Protein AF-0000000074729287 (afdb_homodimer)

Organism: NCBI:txid2562239

Structure (mmCIF, N/CA/C/O backbone):
data_AF-00000000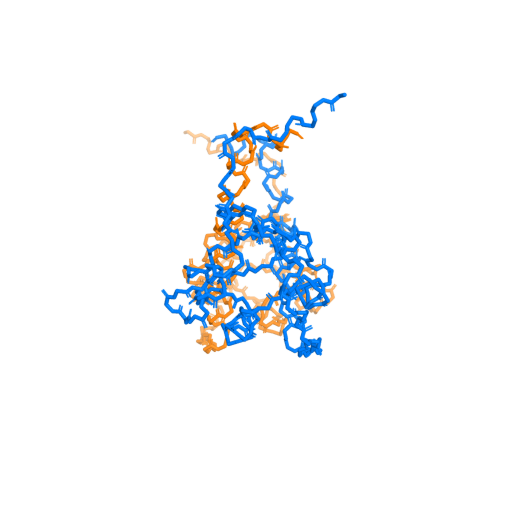74729287-model_v1
#
loop_
_entity.id
_entity.type
_entity.pdbx_description
1 polymer 'Cytochrome b5 heme-binding domain-containing protein'
#
loop_
_atom_site.group_PDB
_atom_site.id
_atom_site.type_symbol
_atom_site.label_atom_id
_atom_site.label_alt_id
_atom_site.label_comp_id
_atom_site.label_asym_id
_atom_site.label_entity_id
_atom_site.label_seq_id
_atom_site.pdbx_PDB_ins_code
_atom_site.Cartn_x
_atom_site.Cartn_y
_atom_site.Cartn_z
_atom_site.occupancy
_atom_site.B_iso_or_equiv
_atom_site.auth_seq_id
_atom_site.auth_comp_id
_atom_site.auth_asym_id
_atom_site.auth_atom_id
_atom_site.pdbx_PDB_model_num
ATOM 1 N N . MET A 1 1 ? -6.016 12.82 38.594 1 28.31 1 MET A N 1
ATOM 2 C CA . MET A 1 1 ? -5.242 11.867 37.781 1 28.31 1 MET A CA 1
ATOM 3 C C . MET A 1 1 ? -4.578 12.562 36.625 1 28.31 1 MET A C 1
ATOM 5 O O . MET A 1 1 ? -5.262 13.094 35.75 1 28.31 1 MET A O 1
ATOM 9 N N . GLU A 1 2 ? -3.434 13.234 36.719 1 34.22 2 GLU A N 1
ATOM 10 C CA . GLU A 1 2 ? -2.723 14.062 35.75 1 34.22 2 GLU A CA 1
ATOM 11 C C . GLU A 1 2 ? -2.502 13.32 34.438 1 34.22 2 GLU A C 1
ATOM 13 O O . GLU A 1 2 ? -2.086 12.156 34.438 1 34.22 2 GLU A O 1
ATOM 18 N N . SER A 1 3 ? -3.346 13.516 33.5 1 37.66 3 SER A N 1
ATOM 19 C CA . SER A 1 3 ? -3.205 12.867 32.188 1 37.66 3 SER A CA 1
ATOM 20 C C . SER A 1 3 ? -1.745 12.82 31.75 1 37.66 3 SER A C 1
ATOM 22 O O . SER A 1 3 ? -1.036 13.828 31.828 1 37.66 3 SER A O 1
ATOM 24 N N . LEU A 1 4 ? -1.049 11.852 32.031 1 39.78 4 LEU A N 1
ATOM 25 C CA . LEU A 1 4 ? 0.334 11.617 31.641 1 39.78 4 LEU A CA 1
ATOM 26 C C . LEU A 1 4 ? 0.567 12.07 30.203 1 39.78 4 LEU A C 1
ATOM 28 O O . LEU A 1 4 ? 0.342 11.312 29.25 1 39.78 4 LEU A O 1
ATOM 32 N N . LYS A 1 5 ? 0.045 13.398 29.844 1 46.09 5 LYS A N 1
ATOM 33 C CA . LYS A 1 5 ? 0.379 13.945 28.531 1 46.09 5 LYS A CA 1
ATOM 34 C C . LYS A 1 5 ? 1.868 13.797 28.234 1 46.09 5 LYS A C 1
ATOM 36 O O . LYS A 1 5 ? 2.709 14.141 29.062 1 46.09 5 LYS A O 1
ATOM 41 N N . PRO A 1 6 ? 2.209 12.883 27.344 1 51.78 6 PRO A N 1
ATOM 42 C CA . PRO A 1 6 ? 3.654 12.922 27.125 1 51.78 6 PRO A CA 1
ATOM 43 C C . PRO A 1 6 ? 4.238 14.328 27.281 1 51.78 6 PRO A C 1
ATOM 45 O O . PRO A 1 6 ? 3.65 15.305 26.812 1 51.78 6 PRO A O 1
ATOM 48 N N . ARG A 1 7 ? 5.02 14.664 28.328 1 56.28 7 ARG A N 1
ATOM 49 C CA . ARG A 1 7 ? 5.629 15.914 28.781 1 56.28 7 ARG A CA 1
ATOM 50 C C . ARG A 1 7 ? 6.145 16.734 27.594 1 56.28 7 ARG A C 1
ATOM 52 O O . ARG A 1 7 ? 6.07 17.953 27.594 1 56.28 7 ARG A O 1
ATOM 59 N N . ASN A 1 8 ? 6.762 16.219 26.609 1 78.19 8 ASN A N 1
ATOM 60 C CA . ASN A 1 8 ? 7.543 17.094 25.75 1 78.19 8 ASN A CA 1
ATOM 61 C C . ASN A 1 8 ? 6.926 17.219 24.359 1 78.19 8 ASN A C 1
ATOM 63 O O . ASN A 1 8 ? 7.633 17.172 23.359 1 78.19 8 ASN A O 1
ATOM 67 N N . VAL A 1 9 ? 5.566 17.297 24.234 1 89.19 9 VAL A N 1
ATOM 68 C CA . VAL A 1 9 ? 4.938 17.484 22.938 1 89.19 9 VAL A CA 1
ATOM 69 C C . VAL A 1 9 ? 4.859 18.969 22.594 1 89.19 9 VAL A C 1
ATOM 71 O O . VAL A 1 9 ? 4.461 19.781 23.438 1 89.19 9 VAL A O 1
ATOM 74 N N . ALA A 1 10 ? 5.254 19.375 21.375 1 95.62 10 ALA A N 1
ATOM 75 C CA . ALA A 1 10 ? 5.211 20.766 20.922 1 95.62 10 ALA A CA 1
ATOM 76 C C . ALA A 1 10 ? 3.775 21.281 20.828 1 95.62 10 ALA A C 1
ATOM 78 O O . ALA A 1 10 ? 2.877 20.547 20.406 1 95.62 10 ALA A O 1
ATOM 79 N N . ARG A 1 11 ? 3.582 22.484 21.312 1 97.94 11 ARG A N 1
ATOM 80 C CA . ARG A 1 11 ? 2.33 23.219 21.109 1 97.94 11 ARG A CA 1
ATOM 81 C C . ARG A 1 11 ? 2.473 24.281 20.031 1 97.94 11 ARG A C 1
ATOM 83 O O . ARG A 1 11 ? 3.324 25.156 20.125 1 97.94 11 ARG A O 1
ATOM 90 N N . ILE A 1 12 ? 1.652 24.203 18.984 1 98.62 12 ILE A N 1
ATOM 91 C CA . ILE A 1 12 ? 1.766 25.047 17.797 1 98.62 12 ILE A CA 1
ATOM 92 C C . ILE A 1 12 ? 0.475 25.844 17.609 1 98.62 12 ILE A C 1
ATOM 94 O O . ILE A 1 12 ? -0.609 25.266 17.516 1 98.62 12 ILE A O 1
ATOM 98 N N . PRO A 1 13 ? 0.548 27.156 17.609 1 98.69 13 PRO A N 1
ATOM 99 C CA . PRO A 1 13 ? -0.684 27.922 17.375 1 98.69 13 PRO A CA 1
ATOM 100 C C . PRO A 1 13 ? -1.254 27.719 15.977 1 98.69 13 PRO A C 1
ATOM 102 O O . PRO A 1 13 ? -0.496 27.562 15.016 1 98.69 13 PRO A O 1
ATOM 105 N N . TRP A 1 14 ? -2.592 27.812 15.766 1 98.75 14 TRP A N 1
ATOM 106 C CA . TRP A 1 14 ? -3.246 27.656 14.477 1 98.75 14 TRP A CA 1
ATOM 107 C C . TRP A 1 14 ? -2.68 28.625 13.453 1 98.75 14 TRP A C 1
ATOM 109 O O . TRP A 1 14 ? -2.49 28.266 12.281 1 98.75 14 TRP A O 1
ATOM 119 N N . SER A 1 15 ? -2.43 29.812 13.969 1 98.75 15 SER A N 1
ATOM 120 C CA . SER A 1 15 ? -1.915 30.844 13.07 1 98.75 15 SER A CA 1
ATOM 121 C C . SER A 1 15 ? -0.603 30.422 12.43 1 98.75 15 SER A C 1
ATOM 123 O O . SER A 1 15 ? -0.276 30.844 11.32 1 98.75 15 SER A O 1
ATOM 125 N N . GLU A 1 16 ? 0.128 29.5 13.039 1 98.88 16 GLU A N 1
ATOM 126 C CA . GLU A 1 16 ? 1.342 28.938 12.453 1 98.88 16 GLU A CA 1
ATOM 127 C C . GLU A 1 16 ? 1.02 27.766 11.539 1 98.88 16 GLU A C 1
ATOM 129 O O . GLU A 1 16 ? 1.55 27.672 10.43 1 98.88 16 GLU A O 1
ATOM 134 N N . VAL A 1 17 ? 0.176 26.938 11.922 1 98.88 17 VAL A N 1
ATOM 135 C CA . VAL A 1 17 ? -0.182 25.75 11.164 1 98.88 17 VAL A CA 1
ATOM 136 C C . VAL A 1 17 ? -0.692 26.156 9.781 1 98.88 17 VAL A C 1
ATOM 138 O O . VAL A 1 17 ? -0.287 25.578 8.773 1 98.88 17 VAL A O 1
ATOM 141 N N . GLU A 1 18 ? -1.598 27.141 9.734 1 98.75 18 GLU A N 1
ATOM 142 C CA . GLU A 1 18 ? -2.305 27.484 8.5 1 98.75 18 GLU A CA 1
ATOM 143 C C . GLU A 1 18 ? -1.355 28.078 7.473 1 98.75 18 GLU A C 1
ATOM 145 O O . GLU A 1 18 ? -1.695 28.188 6.289 1 98.75 18 GLU A O 1
ATOM 150 N N . ARG A 1 19 ? -0.127 28.453 7.891 1 98.75 19 ARG A N 1
ATOM 151 C CA . ARG A 1 19 ? 0.852 29.031 6.977 1 98.75 19 ARG A CA 1
ATOM 152 C C . ARG A 1 19 ? 1.525 27.953 6.141 1 98.75 19 ARG A C 1
ATOM 154 O O . ARG A 1 19 ? 2.09 28.234 5.082 1 98.75 19 ARG A O 1
ATOM 161 N N . HIS A 1 20 ? 1.571 26.766 6.508 1 98.88 20 HIS A N 1
ATOM 162 C CA . HIS A 1 20 ? 2.225 25.656 5.836 1 98.88 20 HIS A CA 1
ATOM 163 C C . HIS A 1 20 ? 1.243 24.891 4.953 1 98.88 20 HIS A C 1
ATOM 165 O O . HIS A 1 20 ? 0.786 23.797 5.324 1 98.88 20 HIS A O 1
ATOM 171 N N . ASN A 1 21 ? 0.883 25.5 3.791 1 98.69 21 ASN A N 1
ATOM 172 C CA . ASN A 1 21 ? -0.228 25 2.986 1 98.69 21 ASN A CA 1
ATOM 173 C C . ASN A 1 21 ? 0.152 24.906 1.512 1 98.69 21 ASN A C 1
ATOM 175 O O . ASN A 1 21 ? -0.708 25.016 0.636 1 98.69 21 ASN A O 1
ATOM 179 N N . SER A 1 22 ? 1.495 24.688 1.316 1 98.31 22 SER A N 1
ATOM 180 C CA . SER A 1 22 ? 1.98 24.516 -0.049 1 98.31 22 SER A CA 1
ATOM 181 C C . SER A 1 22 ? 2.641 23.156 -0.234 1 98.31 22 SER A C 1
ATOM 183 O O . SER A 1 22 ? 2.926 22.453 0.743 1 98.31 22 SER A O 1
ATOM 185 N N . LYS A 1 23 ? 2.885 22.797 -1.475 1 97.88 23 LYS A N 1
ATOM 186 C CA . LYS A 1 23 ? 3.406 21.469 -1.821 1 97.88 23 LYS A CA 1
ATOM 187 C C . LYS A 1 23 ? 4.77 21.234 -1.177 1 97.88 23 LYS A C 1
ATOM 189 O O . LYS A 1 23 ? 5.109 20.094 -0.838 1 97.88 23 LYS A O 1
ATOM 194 N N . ASP A 1 24 ? 5.566 22.281 -1.021 1 98.12 24 ASP A N 1
ATOM 195 C CA . ASP A 1 24 ? 6.926 22.109 -0.513 1 98.12 24 ASP A CA 1
ATOM 196 C C . ASP A 1 24 ? 6.988 22.391 0.987 1 98.12 24 ASP A C 1
ATOM 198 O O . ASP A 1 24 ? 8.062 22.328 1.589 1 98.12 24 ASP A O 1
ATOM 202 N N . ASP A 1 25 ? 5.91 22.734 1.606 1 98.75 25 ASP A N 1
ATOM 203 C CA . ASP A 1 25 ? 5.75 23.047 3.021 1 98.75 25 ASP A CA 1
ATOM 204 C C . ASP A 1 25 ? 4.301 22.859 3.467 1 98.75 25 ASP A C 1
ATOM 206 O O . ASP A 1 25 ? 3.506 23.797 3.443 1 98.75 25 ASP A O 1
ATOM 210 N N . LEU A 1 26 ? 4.008 21.578 3.863 1 98.88 26 LEU A N 1
ATOM 211 C CA . LEU A 1 26 ? 2.604 21.203 3.996 1 98.88 26 LEU A CA 1
ATOM 212 C C . LEU A 1 26 ? 2.338 20.562 5.352 1 98.88 26 LEU A C 1
ATOM 214 O O . LEU A 1 26 ? 2.809 19.453 5.621 1 98.88 26 LEU A O 1
ATOM 218 N N . TRP A 1 27 ? 1.568 21.234 6.207 1 98.94 27 TRP A N 1
ATOM 219 C CA . TRP A 1 27 ? 1.113 20.703 7.488 1 98.94 27 TRP A CA 1
ATOM 220 C C . TRP A 1 27 ? -0.398 20.5 7.484 1 98.94 27 TRP A C 1
ATOM 222 O O . TRP A 1 27 ? -1.139 21.297 6.906 1 98.94 27 TRP A O 1
ATOM 232 N N . LEU A 1 28 ? -0.833 19.469 8.117 1 98.88 28 LEU A N 1
ATOM 233 C CA . LEU A 1 28 ? -2.258 19.172 8.25 1 98.88 28 LEU A CA 1
ATOM 234 C C . LEU A 1 28 ? -2.695 19.234 9.711 1 98.88 28 LEU A C 1
ATOM 236 O O . LEU A 1 28 ? -1.918 18.906 10.609 1 98.88 28 LEU A O 1
ATOM 240 N N . LEU A 1 29 ? -3.867 19.703 9.898 1 98.94 29 LEU A N 1
ATOM 241 C CA . LEU A 1 29 ? -4.547 19.609 11.188 1 98.94 29 LEU A CA 1
ATOM 242 C C . LEU A 1 29 ? -5.59 18.484 11.164 1 98.94 29 LEU A C 1
ATOM 244 O O . LEU A 1 29 ? -6.578 18.578 10.438 1 98.94 29 LEU A O 1
ATOM 248 N N . ILE A 1 30 ? -5.355 17.469 11.914 1 98.75 30 ILE A N 1
ATOM 249 C CA . ILE A 1 30 ? -6.27 16.328 12.047 1 98.75 30 ILE A CA 1
ATOM 250 C C . ILE A 1 30 ? -6.41 15.961 13.523 1 98.75 30 ILE A C 1
ATOM 252 O O . ILE A 1 30 ? -5.43 15.602 14.172 1 98.75 30 ILE A O 1
ATOM 256 N N . ASP A 1 31 ? -7.621 16.094 14.031 1 98.31 31 ASP A N 1
ATOM 257 C CA . ASP A 1 31 ? -7.949 15.742 15.406 1 98.31 31 ASP A CA 1
ATOM 258 C C . ASP A 1 31 ? -7.078 16.516 16.391 1 98.31 31 ASP A C 1
ATOM 260 O O . ASP A 1 31 ? -6.5 15.922 17.312 1 98.31 31 ASP A O 1
ATOM 264 N N . GLY A 1 32 ? -6.914 17.766 16.141 1 98.56 32 GLY A N 1
ATOM 265 C CA . GLY A 1 32 ? -6.184 18.656 17.031 1 98.56 32 GLY A CA 1
ATOM 266 C C . GLY A 1 32 ? -4.68 18.453 16.969 1 98.56 32 GLY A C 1
ATOM 267 O O . GLY A 1 32 ? -3.93 19.125 17.672 1 98.56 32 GLY A O 1
ATOM 268 N N . LYS A 1 33 ? -4.184 17.594 16.125 1 98.75 33 LYS A N 1
ATOM 269 C CA . LYS A 1 33 ? -2.768 17.281 15.961 1 98.75 33 LYS A CA 1
ATOM 270 C C . LYS A 1 33 ? -2.225 17.828 14.648 1 98.75 33 LYS A C 1
ATOM 272 O O . LYS A 1 33 ? -2.963 17.953 13.672 1 98.75 33 LYS A O 1
ATOM 277 N N . VAL A 1 34 ? -0.988 18.172 14.719 1 98.88 34 VAL A N 1
ATOM 278 C CA . VAL A 1 34 ? -0.317 18.75 13.562 1 98.88 34 VAL A CA 1
ATOM 279 C C . VAL A 1 34 ? 0.668 17.734 12.977 1 98.88 34 VAL A C 1
ATOM 281 O O . VAL A 1 34 ? 1.46 17.141 13.711 1 98.88 34 VAL A O 1
ATOM 284 N N . TYR A 1 35 ? 0.586 17.578 11.688 1 98.75 35 TYR A N 1
ATOM 285 C CA . TYR A 1 35 ? 1.43 16.625 10.969 1 98.75 35 TYR A CA 1
ATOM 286 C C . TYR A 1 35 ? 2.148 17.312 9.812 1 98.75 35 TYR A C 1
ATOM 288 O O . TYR A 1 35 ? 1.519 17.984 8.984 1 98.75 35 TYR A O 1
ATOM 296 N N . ASP A 1 36 ? 3.439 17.219 9.781 1 98.81 36 ASP A N 1
ATOM 297 C CA . ASP A 1 36 ? 4.207 17.641 8.617 1 98.81 36 ASP A CA 1
ATOM 298 C C . ASP A 1 36 ? 4.285 16.531 7.57 1 98.81 36 ASP A C 1
ATOM 300 O O . ASP A 1 36 ? 5.121 15.641 7.676 1 98.81 36 ASP A O 1
ATOM 304 N N . VAL A 1 37 ? 3.451 16.703 6.453 1 98.31 37 VAL A N 1
ATOM 305 C CA . VAL A 1 37 ? 3.322 15.617 5.484 1 98.31 37 VAL A CA 1
ATOM 306 C C . VAL A 1 37 ? 4.055 15.984 4.199 1 98.31 37 VAL A C 1
ATOM 308 O O . VAL A 1 37 ? 3.787 15.414 3.139 1 98.31 37 VAL A O 1
ATOM 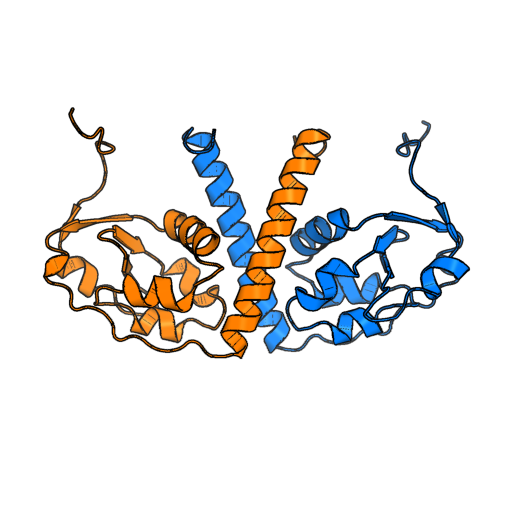311 N N . THR A 1 38 ? 4.973 16.906 4.301 1 98.31 38 THR A N 1
ATOM 312 C CA . THR A 1 38 ? 5.688 17.406 3.137 1 98.31 38 THR A CA 1
ATOM 313 C C . THR A 1 38 ? 6.387 16.281 2.396 1 98.31 38 THR A C 1
ATOM 315 O O . THR A 1 38 ? 6.227 16.125 1.183 1 98.31 38 THR A O 1
ATOM 318 N N . SER A 1 39 ? 7.051 15.414 3.066 1 95.5 39 SER A N 1
ATOM 319 C CA . SER A 1 39 ? 7.891 14.383 2.457 1 95.5 39 SER A CA 1
ATOM 320 C C . SER A 1 39 ? 7.047 13.242 1.9 1 95.5 39 SER A C 1
ATOM 322 O O . SER A 1 39 ? 7.535 12.438 1.1 1 95.5 39 SER A O 1
ATOM 324 N N . PHE A 1 40 ? 5.852 13.109 2.275 1 95.69 40 PHE A N 1
ATOM 325 C CA . PHE A 1 40 ? 4.984 12 1.89 1 95.69 40 PHE A CA 1
ATOM 326 C C . PHE A 1 40 ? 4.066 12.406 0.742 1 95.69 40 PHE A C 1
ATOM 328 O O . PHE A 1 40 ? 3.379 11.57 0.159 1 95.69 40 PHE A O 1
ATOM 335 N N . LEU A 1 41 ? 4.043 13.672 0.436 1 96.5 41 LEU A N 1
ATOM 336 C CA . LEU A 1 41 ? 3.068 14.195 -0.515 1 96.5 41 LEU A CA 1
ATOM 337 C C . LEU A 1 41 ? 3.135 13.438 -1.836 1 96.5 41 LEU A C 1
ATOM 339 O O . LEU A 1 41 ? 2.105 13.023 -2.375 1 96.5 41 LEU A O 1
ATOM 343 N N . SER A 1 42 ? 4.316 13.18 -2.33 1 93.5 42 SER A N 1
ATOM 344 C CA . SER A 1 42 ? 4.48 12.547 -3.633 1 93.5 42 SER A CA 1
ATOM 345 C C . SER A 1 42 ? 4.207 11.047 -3.555 1 93.5 42 SER A C 1
ATOM 347 O O . SER A 1 42 ? 4.047 10.383 -4.582 1 93.5 42 SER A O 1
ATOM 349 N N . LEU A 1 43 ? 4.133 10.516 -2.365 1 93.12 43 LEU A N 1
ATOM 350 C CA . LEU A 1 43 ? 3.926 9.086 -2.154 1 93.12 43 LEU A CA 1
ATOM 351 C C . LEU A 1 43 ? 2.469 8.789 -1.807 1 93.12 43 LEU A C 1
ATOM 353 O O . LEU A 1 43 ? 2.076 7.629 -1.69 1 93.12 43 LEU A O 1
ATOM 357 N N . HIS A 1 44 ? 1.64 9.797 -1.589 1 95.75 44 HIS A N 1
ATOM 358 C CA . HIS A 1 44 ? 0.255 9.594 -1.18 1 95.75 44 HIS A CA 1
ATOM 359 C C . HIS A 1 44 ? -0.542 8.883 -2.268 1 95.75 44 HIS A C 1
ATOM 361 O O . HIS A 1 44 ? -0.61 9.352 -3.404 1 95.75 44 HIS A O 1
ATOM 367 N N . PRO A 1 45 ? -1.118 7.754 -2.002 1 91.12 45 PRO A N 1
ATOM 368 C CA . PRO A 1 45 ? -1.96 7.074 -2.988 1 91.12 45 PRO A CA 1
ATOM 369 C C . PRO A 1 45 ? -3.139 7.926 -3.449 1 91.12 45 PRO A C 1
ATOM 371 O O . PRO A 1 45 ? -3.854 8.5 -2.621 1 91.12 45 PRO A O 1
ATOM 374 N N . GLY A 1 46 ? -3.27 7.988 -4.812 1 88.88 46 GLY A N 1
ATOM 375 C CA . GLY A 1 46 ? -4.32 8.812 -5.387 1 88.88 46 GLY A CA 1
ATOM 376 C C . GLY A 1 46 ? -3.855 10.211 -5.742 1 88.88 46 GLY A C 1
ATOM 377 O O . GLY A 1 46 ? -4.633 11.023 -6.25 1 88.88 46 GLY A O 1
ATOM 378 N N . GLY A 1 47 ? -2.607 10.523 -5.363 1 89.94 47 GLY A N 1
ATOM 379 C CA . GLY A 1 47 ? -2.043 11.812 -5.738 1 89.94 47 GLY A CA 1
ATOM 380 C C . GLY A 1 47 ? -1.989 12.797 -4.586 1 89.94 47 GLY A C 1
ATOM 381 O O . GLY A 1 47 ? -2.652 12.609 -3.566 1 89.94 47 GLY A O 1
ATOM 382 N N . GLY A 1 48 ? -1.267 13.93 -4.895 1 93.25 48 GLY A N 1
ATOM 383 C CA . GLY A 1 48 ? -0.972 14.875 -3.824 1 93.25 48 GLY A CA 1
ATOM 384 C C . GLY A 1 48 ? -1.917 16.062 -3.795 1 93.25 48 GLY A C 1
ATOM 385 O O . GLY A 1 48 ? -2.027 16.75 -2.777 1 93.25 48 GLY A O 1
ATOM 386 N N . GLN A 1 49 ? -2.684 16.266 -4.812 1 94.19 49 GLN A N 1
ATOM 387 C CA . GLN A 1 49 ? -3.432 17.516 -4.91 1 94.19 49 GLN A CA 1
ATOM 388 C C . GLN A 1 49 ? -4.512 17.594 -3.834 1 94.19 49 GLN A C 1
ATOM 390 O O . GLN A 1 49 ? -4.707 18.641 -3.219 1 94.19 49 GLN A O 1
ATOM 395 N N . LEU A 1 50 ? -5.234 16.516 -3.596 1 92.94 50 LEU A N 1
ATOM 396 C CA . LEU A 1 50 ? -6.266 16.516 -2.564 1 92.94 50 LEU A CA 1
ATOM 397 C C . LEU A 1 50 ? -5.664 16.781 -1.19 1 92.94 50 LEU A C 1
ATOM 399 O O . LEU A 1 50 ? -6.285 17.438 -0.352 1 92.94 50 LEU A O 1
ATOM 403 N N . VAL A 1 51 ? -4.441 16.344 -1.013 1 97.06 51 VAL A N 1
ATOM 404 C CA . VAL A 1 51 ? -3.756 16.531 0.262 1 97.06 51 VAL A CA 1
ATOM 405 C C . VAL A 1 51 ? -3.414 18.016 0.448 1 97.06 51 VAL A C 1
ATOM 407 O O . VAL A 1 51 ? -3.629 18.578 1.523 1 97.06 51 VAL A O 1
ATOM 410 N N . VAL A 1 52 ? -2.949 18.625 -0.578 1 97.88 52 VAL A N 1
ATOM 411 C CA . VAL A 1 52 ? -2.629 20.047 -0.531 1 97.88 52 VAL A CA 1
ATOM 412 C C . VAL A 1 52 ? -3.896 20.859 -0.257 1 97.88 52 VAL A C 1
ATOM 414 O O . VAL A 1 52 ? -3.891 21.766 0.569 1 97.88 52 VAL A O 1
ATOM 417 N N . ASP A 1 53 ? -4.961 20.469 -0.852 1 96.5 53 ASP A N 1
ATOM 418 C CA . ASP A 1 53 ? -6.227 21.188 -0.714 1 96.5 53 ASP A CA 1
ATOM 419 C C . ASP A 1 53 ? -6.777 21.062 0.704 1 96.5 53 ASP A C 1
ATOM 421 O O . ASP A 1 53 ? -7.645 21.828 1.11 1 96.5 53 ASP A O 1
ATOM 425 N N . ALA A 1 54 ? -6.328 20.125 1.435 1 97.56 54 ALA A N 1
ATOM 426 C CA . ALA A 1 54 ? -6.82 19.875 2.787 1 97.56 54 ALA A CA 1
ATOM 427 C C . ALA A 1 54 ? -6.117 20.766 3.803 1 97.56 54 ALA A C 1
ATOM 429 O O . ALA A 1 54 ? -6.527 20.844 4.961 1 97.56 54 ALA A O 1
ATOM 430 N N . ALA A 1 55 ? -5.133 21.453 3.41 1 98.5 55 ALA A N 1
ATOM 431 C CA . ALA A 1 55 ? -4.359 22.297 4.316 1 98.5 55 ALA A CA 1
ATOM 432 C C . ALA A 1 55 ? -5.121 23.578 4.656 1 98.5 55 ALA A C 1
ATOM 434 O O . ALA A 1 55 ? -6.129 23.891 4.02 1 98.5 55 ALA A O 1
ATOM 435 N N . ALA A 1 56 ? -4.656 24.219 5.75 1 98.69 56 ALA A N 1
ATOM 436 C CA . ALA A 1 56 ? -5.184 25.5 6.211 1 98.69 56 ALA A CA 1
ATOM 437 C C . ALA A 1 56 ? -6.66 25.391 6.574 1 98.69 56 ALA A C 1
ATOM 439 O O . ALA A 1 56 ? -7.43 26.328 6.367 1 98.69 56 ALA A O 1
ATOM 440 N N . GLN A 1 57 ? -7.07 24.25 7.012 1 98.62 57 GLN A N 1
ATOM 441 C CA . GLN A 1 57 ? -8.383 23.938 7.555 1 98.62 57 GLN A CA 1
ATOM 442 C C . GLN A 1 57 ? -8.305 22.766 8.539 1 98.62 57 GLN A C 1
ATOM 444 O O . GLN A 1 57 ? -7.254 22.141 8.672 1 98.62 57 GLN A O 1
ATOM 449 N N . ASP A 1 58 ? -9.383 22.594 9.312 1 98.81 58 ASP A N 1
ATOM 450 C CA . ASP A 1 58 ? -9.516 21.344 10.07 1 98.81 58 ASP A CA 1
ATOM 451 C C . ASP A 1 58 ? -9.953 20.203 9.164 1 98.81 58 ASP A C 1
ATOM 453 O O . ASP A 1 58 ? -11.125 20.125 8.789 1 98.81 58 ASP A O 1
ATOM 457 N N . SER A 1 59 ? -9.031 19.281 8.922 1 98.5 59 SER A N 1
ATOM 458 C CA . SER A 1 59 ? -9.289 18.25 7.922 1 98.5 59 SER A CA 1
ATOM 459 C C . SER A 1 59 ? -9.641 16.922 8.586 1 98.5 59 SER A C 1
ATOM 461 O O . SER A 1 59 ? -9.547 15.867 7.957 1 98.5 59 SER A O 1
ATOM 463 N N . THR A 1 60 ? -10.039 16.922 9.773 1 98.19 60 THR A N 1
ATOM 464 C CA . THR A 1 60 ? -10.367 15.711 10.531 1 98.19 60 THR A CA 1
ATOM 465 C C . THR A 1 60 ? -11.453 14.906 9.82 1 98.19 60 THR A C 1
ATOM 467 O O . THR A 1 60 ? -11.242 13.742 9.477 1 98.19 60 THR A O 1
ATOM 470 N N . SER A 1 61 ? -12.562 15.531 9.516 1 97.38 61 SER A N 1
ATOM 471 C CA . SER A 1 61 ? -13.688 14.828 8.922 1 97.38 61 SER A CA 1
ATOM 472 C C . SER A 1 61 ? -13.383 14.398 7.492 1 97.38 61 SER A C 1
ATOM 474 O O . SER A 1 61 ? -13.758 13.297 7.074 1 97.38 61 SER A O 1
ATOM 476 N N . LEU A 1 62 ? -12.711 15.234 6.762 1 97.25 62 LEU A N 1
ATOM 477 C CA . LEU A 1 62 ? -12.328 14.906 5.395 1 97.25 62 LEU A CA 1
ATOM 478 C C . LEU A 1 62 ? -11.43 13.672 5.363 1 97.25 62 LEU A C 1
ATOM 480 O O . LEU A 1 62 ? -11.641 12.766 4.559 1 97.25 62 LEU A O 1
ATOM 484 N N . PHE A 1 63 ? -10.461 13.625 6.219 1 98 63 PHE A N 1
ATOM 485 C CA . PHE A 1 63 ? -9.531 12.508 6.312 1 98 63 PHE A CA 1
ATOM 486 C C . PHE A 1 63 ? -10.266 11.219 6.656 1 98 63 PHE A C 1
ATOM 488 O O . PHE A 1 63 ? -10.078 10.195 6 1 98 63 PHE A O 1
ATOM 495 N N . GLU A 1 64 ? -11.102 11.266 7.637 1 97.06 64 GLU A N 1
ATOM 496 C CA . GLU A 1 64 ? -11.82 10.086 8.109 1 97.06 64 GLU A CA 1
ATOM 497 C C . GLU A 1 64 ? -12.773 9.562 7.043 1 97.06 64 GLU A C 1
ATOM 499 O O . GLU A 1 64 ? -12.852 8.352 6.812 1 97.06 64 GLU A O 1
ATOM 504 N N . ARG A 1 65 ? -13.438 10.422 6.41 1 95.56 65 ARG A N 1
ATOM 505 C CA . ARG A 1 65 ? -14.414 10.023 5.398 1 95.56 65 ARG A CA 1
ATOM 506 C C . ARG A 1 65 ? -13.719 9.461 4.164 1 95.56 65 ARG A C 1
ATOM 508 O O . ARG A 1 65 ? -14.156 8.445 3.615 1 95.56 65 ARG A O 1
ATOM 515 N N . THR A 1 66 ? -12.672 10.086 3.805 1 96.12 66 THR A N 1
ATOM 516 C CA . THR A 1 66 ? -11.953 9.688 2.6 1 96.12 66 THR A CA 1
ATOM 517 C C . THR A 1 66 ? -11.305 8.312 2.785 1 96.12 66 THR A C 1
ATOM 519 O O . THR A 1 66 ? -11.297 7.5 1.86 1 96.12 66 THR A O 1
ATOM 522 N N . HIS A 1 67 ? -10.789 8.016 3.928 1 96.69 67 HIS A N 1
ATOM 523 C CA . HIS A 1 67 ? -10.008 6.801 4.125 1 96.69 67 HIS A CA 1
ATOM 524 C C . HIS A 1 67 ? -10.859 5.684 4.711 1 96.69 67 HIS A C 1
ATOM 526 O O . HIS A 1 67 ? -10.469 4.512 4.684 1 96.69 67 HIS A O 1
ATOM 532 N N . GLY A 1 68 ? -11.992 5.914 5.203 1 94.06 68 GLY A N 1
ATOM 533 C CA . GLY A 1 68 ? -13 4.934 5.586 1 94.06 68 GLY A CA 1
ATOM 534 C C . GLY A 1 68 ? -12.398 3.674 6.188 1 94.06 68 GLY A C 1
ATOM 535 O O . GLY A 1 68 ? -11.727 3.73 7.219 1 94.06 68 GLY A O 1
ATOM 536 N N . GLU A 1 69 ? -12.477 2.52 5.43 1 90 69 GLU A N 1
ATOM 537 C CA . GLU A 1 69 ? -12.07 1.201 5.902 1 90 69 GLU A CA 1
ATOM 538 C C . GLU A 1 69 ? -10.555 1.126 6.074 1 90 69 GLU A C 1
ATOM 540 O O . GLU A 1 69 ? -10.047 0.266 6.801 1 90 69 GLU A O 1
ATOM 545 N N . GLY A 1 70 ? -9.828 1.991 5.395 1 94.12 70 GLY A N 1
ATOM 546 C CA . GLY A 1 70 ? -8.375 2.021 5.512 1 94.12 70 GLY A CA 1
ATOM 547 C C . GLY A 1 70 ? -7.883 2.984 6.574 1 94.12 70 GLY A C 1
ATOM 548 O O . GLY A 1 70 ? -6.676 3.197 6.715 1 94.12 70 GLY A O 1
ATOM 549 N N . LEU A 1 71 ? -8.797 3.48 7.328 1 95.94 71 LEU A N 1
ATOM 550 C CA . LEU A 1 71 ? -8.484 4.566 8.25 1 95.94 71 LEU A CA 1
ATOM 551 C C . LEU A 1 71 ? -7.426 4.137 9.258 1 95.94 71 LEU A C 1
ATOM 553 O O . LEU A 1 71 ? -6.488 4.887 9.547 1 95.94 71 LEU A O 1
ATOM 557 N N . ARG A 1 72 ? -7.508 2.984 9.805 1 93 72 ARG A N 1
ATOM 558 C CA . ARG A 1 72 ? -6.57 2.514 10.82 1 93 72 ARG A CA 1
ATOM 559 C C . ARG A 1 72 ? -5.137 2.543 10.297 1 93 72 ARG A C 1
ATOM 561 O O . ARG A 1 72 ? -4.238 3.061 10.961 1 93 72 ARG A O 1
ATOM 568 N N . TYR A 1 73 ? -4.965 2.008 9.125 1 93 73 TYR A N 1
ATOM 569 C CA . TYR A 1 73 ? -3.629 1.99 8.531 1 93 73 TYR A CA 1
ATOM 570 C C . TYR A 1 73 ? -3.176 3.398 8.172 1 93 73 TYR A C 1
ATOM 572 O O . TYR A 1 73 ? -1.999 3.738 8.32 1 93 73 TYR A O 1
ATOM 580 N N . SER A 1 74 ? -4.109 4.199 7.691 1 95.62 74 SER A N 1
ATOM 581 C CA . SER A 1 74 ? -3.781 5.574 7.328 1 95.62 74 SER A CA 1
ATOM 582 C C . SER A 1 74 ? -3.334 6.375 8.547 1 95.62 74 SER A C 1
ATOM 584 O O . SER A 1 74 ? -2.393 7.168 8.461 1 95.62 74 SER A O 1
ATOM 586 N N . LEU A 1 75 ? -4.008 6.16 9.641 1 94.94 75 LEU A N 1
ATOM 587 C CA . LEU A 1 75 ? -3.643 6.859 10.867 1 94.94 75 LEU A CA 1
ATOM 588 C C . LEU A 1 75 ? -2.268 6.418 11.359 1 94.94 75 LEU A C 1
ATOM 590 O O . LEU A 1 75 ? -1.488 7.234 11.852 1 94.94 75 LEU A O 1
ATOM 594 N N . ARG A 1 76 ? -1.955 5.141 11.25 1 92.69 76 ARG A N 1
ATOM 595 C CA . ARG A 1 76 ? -0.64 4.645 11.641 1 92.69 76 ARG A CA 1
ATOM 596 C C . ARG A 1 76 ? 0.463 5.312 10.828 1 92.69 76 ARG A C 1
ATOM 598 O O . ARG A 1 76 ? 1.497 5.703 11.375 1 92.69 76 ARG A O 1
ATOM 605 N N . LEU A 1 77 ? 0.244 5.418 9.555 1 94.12 77 LEU A N 1
ATOM 606 C CA . LEU A 1 77 ? 1.206 6.102 8.695 1 94.12 77 LEU A CA 1
ATOM 607 C C . LEU A 1 77 ? 1.31 7.578 9.07 1 94.12 77 LEU A C 1
ATOM 609 O O . LEU A 1 77 ? 2.412 8.117 9.172 1 94.12 77 LEU A O 1
ATOM 613 N N . LEU A 1 78 ? 0.162 8.195 9.266 1 96.31 78 LEU A N 1
ATOM 614 C CA . LEU A 1 78 ? 0.092 9.609 9.594 1 96.31 78 LEU A CA 1
ATOM 615 C C . LEU A 1 78 ? 0.901 9.922 10.852 1 96.31 78 LEU A C 1
ATOM 617 O O . LEU A 1 78 ? 1.57 10.953 10.922 1 96.31 78 LEU A O 1
ATOM 621 N N . ASN A 1 79 ? 0.894 9.016 11.797 1 94.69 79 ASN A N 1
ATOM 622 C CA . ASN A 1 79 ? 1.562 9.219 13.078 1 94.69 79 ASN A CA 1
ATOM 623 C C . ASN A 1 79 ? 3.064 9.43 12.906 1 94.69 79 ASN A C 1
ATOM 625 O O . ASN A 1 79 ? 3.699 10.117 13.711 1 94.69 79 ASN A O 1
ATOM 629 N N . GLN A 1 80 ? 3.629 8.953 11.891 1 94.88 80 GLN A N 1
ATOM 630 C CA . GLN A 1 80 ? 5.055 9.117 11.625 1 94.88 80 GLN A CA 1
ATOM 631 C C . GLN A 1 80 ? 5.383 10.578 11.312 1 94.88 80 GLN A C 1
ATOM 633 O O . GLN A 1 80 ? 6.547 10.977 11.367 1 94.88 80 GLN A O 1
ATOM 638 N N . PHE A 1 81 ? 4.34 11.312 11.016 1 96.88 81 PHE A N 1
ATOM 639 C CA . PHE A 1 81 ? 4.547 12.688 10.57 1 96.88 81 PHE A CA 1
ATOM 640 C C . PHE A 1 81 ? 4.094 13.68 11.641 1 96.88 81 PHE A C 1
ATOM 642 O O . PHE A 1 81 ? 3.99 14.875 11.375 1 96.88 81 PHE A O 1
ATOM 649 N N . PHE A 1 82 ? 3.795 13.18 12.805 1 97.06 82 PHE A N 1
ATOM 650 C CA . PHE A 1 82 ? 3.307 13.992 13.914 1 97.06 82 PHE A CA 1
ATOM 651 C C . PHE A 1 82 ? 4.383 14.953 14.398 1 97.06 82 PHE A C 1
ATOM 653 O O . PHE A 1 82 ? 5.52 14.547 14.656 1 97.06 82 PHE A O 1
ATOM 660 N N . ILE A 1 83 ? 3.943 16.266 14.555 1 98.19 83 ILE A N 1
ATOM 661 C CA . ILE A 1 83 ? 4.973 17.203 14.984 1 98.19 83 ILE A CA 1
ATOM 662 C C . ILE A 1 83 ? 4.484 18 16.188 1 98.19 83 ILE A C 1
ATOM 664 O O . ILE A 1 83 ? 5.223 18.797 16.766 1 98.19 83 ILE A O 1
ATOM 668 N N . GLY A 1 84 ? 3.205 17.891 16.625 1 98.25 84 GLY A N 1
ATOM 669 C CA . GLY A 1 84 ? 2.725 18.562 17.812 1 98.25 84 GLY A CA 1
ATOM 670 C C . GLY A 1 84 ? 1.216 18.719 17.859 1 98.25 84 GLY A C 1
ATOM 671 O O . GLY A 1 84 ? 0.514 18.188 16.984 1 98.25 84 GLY A O 1
ATOM 672 N N . VAL A 1 85 ? 0.75 19.422 18.922 1 98.62 85 VAL A N 1
ATOM 673 C CA . VAL A 1 85 ? -0.675 19.688 19.078 1 98.62 85 VAL A CA 1
ATOM 674 C C . VAL A 1 85 ? -0.968 21.156 18.75 1 98.62 85 VAL A C 1
ATOM 676 O O . VAL A 1 85 ? -0.152 22.031 19.031 1 98.62 85 VAL A O 1
ATOM 679 N N . CYS A 1 86 ? -2.094 21.359 18.172 1 98.62 86 CYS A N 1
ATOM 680 C CA . CYS A 1 86 ? -2.463 22.703 17.734 1 98.62 86 CYS A CA 1
ATOM 681 C C . CYS A 1 86 ? -3.131 23.484 18.875 1 98.62 86 CYS A C 1
ATOM 683 O O . CYS A 1 86 ? -4.129 23.031 19.438 1 98.62 86 CYS A O 1
ATOM 685 N N . GLU A 1 87 ? -2.566 24.609 19.094 1 97.81 87 GLU A N 1
ATOM 686 C CA . GLU A 1 87 ? -3.236 25.547 19.984 1 97.81 87 GLU A CA 1
ATOM 687 C C . GLU A 1 87 ? -4.332 26.312 19.25 1 97.81 87 GLU A C 1
ATOM 689 O O . GLU A 1 87 ? -4.156 26.719 18.109 1 97.81 87 GLU A O 1
ATOM 694 N N . ASN A 1 88 ? -5.488 26.469 19.906 1 97.38 88 ASN A N 1
ATOM 695 C CA . ASN A 1 88 ? -6.625 27.188 19.328 1 97.38 88 ASN A CA 1
ATOM 696 C C . ASN A 1 88 ? -7.109 26.516 18.031 1 97.38 88 ASN A C 1
ATOM 698 O O . ASN A 1 88 ? -7.391 27.203 17.047 1 97.38 88 ASN A O 1
ATOM 702 N N . ALA A 1 89 ? -7.129 25.219 18 1 97.88 89 ALA A N 1
ATOM 703 C CA . ALA A 1 89 ? -7.562 24.438 16.844 1 97.88 89 ALA A CA 1
ATOM 704 C C . ALA A 1 89 ? -8.984 24.812 16.438 1 97.88 89 ALA A C 1
ATOM 706 O O . ALA A 1 89 ? -9.359 24.656 15.273 1 97.88 89 ALA A O 1
ATOM 707 N N . THR A 1 90 ? -9.734 25.266 17.328 1 97.44 90 THR A N 1
ATOM 708 C CA . THR A 1 90 ? -11.125 25.609 17.078 1 97.44 90 THR A CA 1
ATOM 709 C C . THR A 1 90 ? -11.227 26.781 16.109 1 97.44 90 THR A C 1
ATOM 711 O O . THR A 1 90 ? -12.297 27.047 15.547 1 97.44 90 THR A O 1
ATOM 714 N N . GLU A 1 91 ? -10.164 27.516 15.977 1 98.25 91 GLU A N 1
ATOM 715 C CA . GLU A 1 91 ? -10.141 28.625 15.031 1 98.25 91 GLU A CA 1
ATOM 716 C C . GLU A 1 91 ? -10.133 28.125 13.594 1 98.25 91 GLU A C 1
ATOM 718 O O . GLU A 1 91 ? -10.453 28.875 12.664 1 98.25 91 GLU A O 1
ATOM 723 N N . ALA A 1 92 ? -9.727 26.953 13.328 1 98.56 92 ALA A N 1
ATOM 724 C CA . ALA A 1 92 ? -9.695 26.359 11.992 1 98.56 92 ALA A CA 1
ATOM 725 C C . ALA A 1 92 ? -11.094 25.984 11.516 1 98.56 92 ALA A C 1
ATOM 727 O O . ALA A 1 92 ? -11.859 25.359 12.25 1 98.56 92 ALA A O 1
ATOM 728 N N . LYS A 1 93 ? -11.398 26.359 10.312 1 98.19 93 LYS A N 1
ATOM 729 C CA . LYS A 1 93 ? -12.672 25.953 9.727 1 98.19 93 LYS A CA 1
ATOM 730 C C . LYS A 1 93 ? -12.602 24.5 9.227 1 98.19 93 LYS A C 1
ATOM 732 O O . LYS A 1 93 ? -11.594 24.094 8.656 1 98.19 93 LYS A O 1
ATOM 737 N N . PRO A 1 94 ? -13.695 23.797 9.406 1 97.81 94 PRO A N 1
ATOM 738 C CA . PRO A 1 94 ? -13.695 22.422 8.898 1 97.81 94 PRO A CA 1
ATOM 739 C C . PRO A 1 94 ? -13.625 22.359 7.375 1 97.81 94 PRO A C 1
ATOM 741 O O . PRO A 1 94 ? -14.234 23.188 6.688 1 97.81 94 PRO A O 1
ATOM 744 N N . ALA A 1 95 ? -12.859 21.422 6.91 1 97.31 95 ALA A N 1
ATOM 745 C CA . ALA A 1 95 ? -12.766 21.203 5.469 1 97.31 95 ALA A CA 1
ATOM 746 C C . ALA A 1 95 ? -14.094 20.703 4.906 1 97.31 95 ALA A C 1
ATOM 748 O O . ALA A 1 95 ? -14.82 19.969 5.582 1 97.31 95 ALA A O 1
ATOM 749 N N . GLU A 1 96 ? -14.281 21.109 3.707 1 93.31 96 GLU A N 1
ATOM 750 C CA . GLU A 1 96 ? -15.445 20.547 3.023 1 93.31 96 GLU A CA 1
ATOM 751 C C . GLU A 1 96 ? -15.25 19.062 2.721 1 93.31 96 GLU A C 1
ATOM 753 O O . GLU A 1 96 ? -14.141 18.625 2.41 1 93.31 96 GLU A O 1
ATOM 758 N N . GLN A 1 97 ? -16.344 18.375 2.773 1 88.31 97 GLN A N 1
ATOM 759 C CA . GLN A 1 97 ? -16.281 16.938 2.51 1 88.31 97 GLN A CA 1
ATOM 760 C C . GLN A 1 97 ? -16.469 16.641 1.023 1 88.31 97 GLN A C 1
ATOM 762 O O . GLN A 1 97 ? -17.328 17.25 0.367 1 88.31 97 GLN A O 1
ATOM 767 N N . GLU A 1 98 ? -15.547 15.961 0.559 1 85.81 98 GLU A N 1
ATOM 768 C CA . GLU A 1 98 ? -15.648 15.477 -0.813 1 85.81 98 GLU A CA 1
ATOM 769 C C . GLU A 1 98 ? -15.68 13.953 -0.856 1 85.81 98 GLU A C 1
ATOM 771 O O . GLU A 1 98 ? -15.07 13.289 -0.018 1 85.81 98 GLU A O 1
ATOM 776 N N . LYS A 1 99 ? -16.391 13.477 -1.855 1 89.19 99 LYS A N 1
ATOM 777 C CA . LYS A 1 99 ? -16.438 12.023 -2.033 1 89.19 99 LYS A CA 1
ATOM 778 C C . LYS A 1 99 ? -15.211 11.531 -2.787 1 89.19 99 LYS A C 1
ATOM 780 O O . LYS A 1 99 ? -14.859 12.07 -3.836 1 89.19 99 LYS A O 1
ATOM 785 N N . PRO A 1 100 ? -14.664 10.562 -2.24 1 90.19 100 PRO A N 1
ATOM 786 C CA . PRO A 1 100 ? -13.516 10.008 -2.965 1 90.19 100 PRO A CA 1
ATOM 787 C C . PRO A 1 100 ? -13.906 9.359 -4.289 1 90.19 100 PRO A C 1
ATOM 789 O O . PRO A 1 100 ? -15.031 8.867 -4.43 1 90.19 100 PRO A O 1
ATOM 792 N N . SER A 1 101 ? -13.023 9.375 -5.203 1 90.19 101 SER A N 1
ATOM 793 C CA . SER A 1 101 ? -13.266 8.734 -6.488 1 90.19 101 SER A CA 1
ATOM 794 C C . SER A 1 101 ? -13.297 7.219 -6.355 1 90.19 101 SER A C 1
ATOM 796 O O . SER A 1 101 ? -12.68 6.66 -5.445 1 90.19 101 SER A O 1
ATOM 798 N N . PRO A 1 102 ? -13.969 6.578 -7.309 1 91.75 102 PRO A N 1
ATOM 799 C CA . PRO A 1 102 ? -13.953 5.113 -7.293 1 91.75 102 PRO A CA 1
ATOM 800 C C . PRO A 1 102 ? -12.547 4.535 -7.445 1 91.75 102 PRO A C 1
ATOM 802 O O . PRO A 1 102 ? -12.227 3.518 -6.828 1 91.75 102 PRO A O 1
ATOM 805 N N . GLU A 1 103 ? -11.781 5.141 -8.289 1 88.62 103 GLU A N 1
ATOM 806 C CA . GLU A 1 103 ? -10.406 4.691 -8.492 1 88.62 103 GLU A CA 1
ATOM 807 C C . GLU A 1 103 ? -9.602 4.762 -7.195 1 88.62 103 GLU A C 1
ATOM 809 O O . GLU A 1 103 ? -8.836 3.844 -6.887 1 88.62 103 GLU A O 1
ATOM 814 N N . PHE A 1 104 ? -9.805 5.801 -6.488 1 91.19 104 PHE A N 1
ATOM 815 C CA . PHE A 1 104 ? -9.109 5.934 -5.211 1 91.19 104 PHE A CA 1
ATOM 816 C C . PHE A 1 104 ? -9.578 4.863 -4.23 1 91.19 104 PHE A C 1
ATOM 818 O O . PHE A 1 104 ? -8.758 4.238 -3.555 1 91.19 104 PHE A O 1
ATOM 825 N N . LEU A 1 105 ? -10.812 4.68 -4.184 1 93 105 LEU A N 1
ATOM 826 C CA . LEU A 1 105 ? -11.359 3.709 -3.244 1 93 105 LEU A CA 1
ATOM 827 C C . LEU A 1 105 ? -10.852 2.307 -3.553 1 93 105 LEU A C 1
ATOM 829 O O . LEU A 1 105 ? -10.547 1.535 -2.641 1 93 105 LEU A O 1
ATOM 833 N N . GLN A 1 106 ? -10.805 2.004 -4.816 1 91.62 106 GLN A N 1
ATOM 834 C CA . GLN A 1 106 ? -10.258 0.706 -5.199 1 91.62 106 GLN A CA 1
ATOM 835 C C . GLN A 1 106 ? -8.789 0.581 -4.785 1 91.62 106 GLN A C 1
ATOM 837 O O . GLN A 1 106 ? -8.375 -0.457 -4.27 1 91.62 106 GLN A O 1
ATOM 842 N N . THR A 1 107 ? -8.055 1.635 -5.039 1 92.12 107 THR A N 1
ATOM 843 C CA . THR A 1 107 ? -6.648 1.639 -4.648 1 92.12 107 THR A CA 1
ATOM 844 C C . THR A 1 107 ? -6.504 1.503 -3.137 1 92.12 107 THR A C 1
ATOM 846 O O . THR A 1 107 ? -5.648 0.762 -2.652 1 92.12 107 THR A O 1
ATOM 849 N N . LEU A 1 108 ? -7.324 2.17 -2.473 1 94.12 108 LEU A N 1
ATOM 850 C CA . LEU A 1 108 ? -7.316 2.092 -1.016 1 94.12 108 LEU A CA 1
ATOM 851 C C . LEU A 1 108 ? -7.594 0.668 -0.546 1 94.12 108 LEU A C 1
ATOM 853 O O . LEU A 1 108 ? -6.926 0.167 0.36 1 94.12 108 LEU A O 1
ATOM 857 N N . ARG A 1 109 ? -8.562 0.028 -1.136 1 93.06 109 ARG A N 1
ATOM 858 C CA . ARG A 1 109 ? -8.867 -1.359 -0.807 1 93.06 109 ARG A CA 1
ATOM 859 C C . ARG A 1 109 ? -7.66 -2.26 -1.037 1 93.06 109 ARG A C 1
ATOM 861 O O . ARG A 1 109 ? -7.328 -3.088 -0.188 1 93.06 109 ARG A O 1
ATOM 868 N N . SER A 1 110 ? -7.039 -2.055 -2.148 1 92.88 110 SER A N 1
ATOM 869 C CA . SER A 1 110 ? -5.859 -2.844 -2.484 1 92.88 110 SER A CA 1
ATOM 870 C C . SER A 1 110 ? -4.742 -2.631 -1.467 1 92.88 110 SER A C 1
ATOM 872 O O . SER A 1 110 ? -4.125 -3.594 -1.006 1 92.88 110 SER A O 1
ATOM 874 N N . ILE A 1 111 ? -4.531 -1.445 -1.114 1 92.94 111 ILE A N 1
ATOM 875 C CA . ILE A 1 111 ? -3.453 -1.111 -0.192 1 92.94 111 ILE A CA 1
ATOM 876 C C . ILE A 1 111 ? -3.76 -1.68 1.191 1 92.94 111 ILE A C 1
ATOM 878 O O . ILE A 1 111 ? -2.887 -2.264 1.838 1 92.94 111 ILE A O 1
ATOM 882 N N . THR A 1 112 ? -4.969 -1.478 1.596 1 93.19 112 THR A N 1
ATOM 883 C CA . THR A 1 112 ? -5.379 -2.027 2.885 1 93.19 112 THR A CA 1
ATOM 884 C C . THR A 1 112 ? -5.172 -3.539 2.918 1 93.19 112 THR A C 1
ATOM 886 O O . THR A 1 112 ? -4.641 -4.078 3.891 1 93.19 112 THR A O 1
ATOM 889 N N . GLY A 1 113 ? -5.578 -4.195 1.882 1 92.69 113 GLY A N 1
ATOM 890 C CA . GLY A 1 113 ? -5.363 -5.629 1.778 1 92.69 113 GLY A CA 1
ATOM 891 C C . GLY A 1 113 ? -3.896 -6.02 1.814 1 92.69 113 GLY A C 1
ATOM 892 O O . GLY A 1 113 ? -3.518 -6.965 2.504 1 92.69 113 GLY A O 1
ATOM 893 N N . ALA A 1 114 ? -3.074 -5.309 1.143 1 90.5 114 ALA A N 1
ATOM 894 C CA . ALA A 1 114 ? -1.638 -5.566 1.113 1 90.5 114 ALA A CA 1
ATOM 895 C C . ALA A 1 114 ? -1.014 -5.355 2.49 1 90.5 114 ALA A C 1
ATOM 897 O O . ALA A 1 114 ? -0.209 -6.172 2.945 1 90.5 114 ALA A O 1
ATOM 898 N N . LEU A 1 115 ? -1.412 -4.281 3.07 1 90.25 115 LEU A N 1
ATOM 899 C CA . LEU A 1 115 ? -0.885 -3.996 4.398 1 90.25 115 LEU A CA 1
ATOM 900 C C . LEU A 1 115 ? -1.303 -5.074 5.395 1 90.25 115 LEU A C 1
ATOM 902 O O . LEU A 1 115 ? -0.515 -5.469 6.258 1 90.25 115 LEU A O 1
ATOM 906 N N . HIS A 1 116 ? -2.537 -5.48 5.316 1 90.44 116 HIS A N 1
ATOM 907 C CA . HIS A 1 116 ? -3.01 -6.574 6.16 1 90.44 116 HIS A CA 1
ATOM 908 C C . HIS A 1 116 ? -2.188 -7.84 5.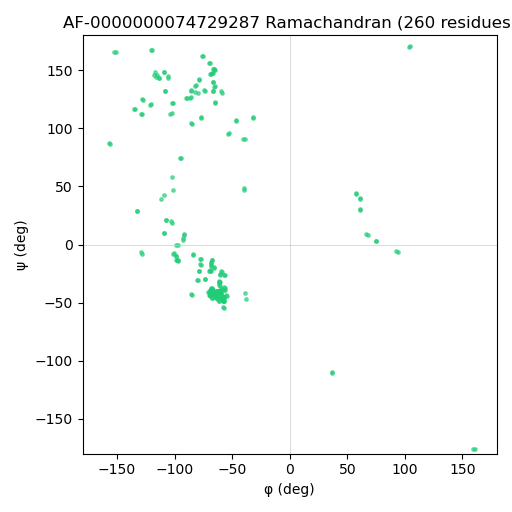934 1 90.44 116 HIS A C 1
ATOM 910 O O . HIS A 1 116 ? -1.761 -8.484 6.895 1 90.44 116 HIS A O 1
ATOM 916 N N . THR A 1 117 ? -1.993 -8.195 4.738 1 88.5 117 THR A N 1
ATOM 917 C CA . THR A 1 117 ? -1.205 -9.375 4.383 1 88.5 117 THR A CA 1
ATOM 918 C C . THR A 1 117 ? 0.237 -9.219 4.855 1 88.5 117 THR A C 1
ATOM 920 O O . THR A 1 117 ? 0.832 -10.172 5.367 1 88.5 117 THR A O 1
ATOM 923 N N . PHE A 1 118 ? 0.729 -8.062 4.707 1 86.94 118 PHE A N 1
ATOM 924 C CA . PHE A 1 118 ? 2.094 -7.766 5.129 1 86.94 118 PHE A CA 1
ATOM 925 C C . PHE A 1 118 ? 2.24 -7.93 6.637 1 86.94 118 PHE A C 1
ATOM 927 O O . PHE A 1 118 ? 3.229 -8.492 7.113 1 86.94 118 PHE A O 1
ATOM 934 N N . ASP A 1 119 ? 1.325 -7.402 7.316 1 83.5 119 ASP A N 1
ATOM 935 C CA . ASP A 1 119 ? 1.319 -7.527 8.773 1 83.5 119 ASP A CA 1
ATOM 936 C C . ASP A 1 119 ? 1.269 -8.992 9.195 1 83.5 119 ASP A C 1
ATOM 938 O O . ASP A 1 119 ? 1.979 -9.406 10.117 1 83.5 119 ASP A O 1
ATOM 942 N N . GLU A 1 120 ? 0.52 -9.781 8.484 1 83.44 120 GLU A N 1
ATOM 943 C CA . GLU A 1 120 ? 0.415 -11.211 8.766 1 83.44 120 GLU A CA 1
ATOM 944 C C . GLU A 1 120 ? 1.723 -11.938 8.453 1 83.44 120 GLU A C 1
ATOM 946 O O . GLU A 1 120 ? 2.139 -12.828 9.203 1 83.44 120 GLU A O 1
ATOM 951 N N . ALA A 1 121 ? 2.34 -11.562 7.398 1 81.38 121 ALA A N 1
ATOM 952 C CA . ALA A 1 121 ? 3.613 -12.164 7.012 1 81.38 121 ALA A CA 1
ATOM 953 C C . ALA A 1 121 ? 4.691 -11.883 8.055 1 81.38 121 ALA A C 1
ATOM 955 O O . ALA A 1 121 ? 5.48 -12.773 8.398 1 81.38 121 ALA A O 1
ATOM 956 N N . LYS A 1 122 ? 4.699 -10.742 8.547 1 78.38 122 LYS A N 1
ATOM 957 C CA . LYS A 1 122 ? 5.668 -10.359 9.57 1 78.38 122 LYS A CA 1
ATOM 958 C C . LYS A 1 122 ? 5.438 -11.141 10.859 1 78.38 122 LYS A C 1
ATOM 960 O O . LYS A 1 122 ? 6.391 -11.625 11.477 1 78.38 122 LYS A O 1
ATOM 965 N N . ALA A 1 123 ? 4.195 -11.25 11.133 1 76.62 123 ALA A N 1
ATOM 966 C CA . ALA A 1 123 ? 3.852 -12.008 12.336 1 76.62 123 ALA A CA 1
ATOM 967 C C . ALA A 1 123 ? 4.258 -13.469 12.203 1 76.62 123 ALA A C 1
ATOM 969 O O . ALA A 1 123 ? 4.805 -14.055 13.133 1 76.62 123 ALA A O 1
ATOM 970 N N . THR A 1 124 ? 4.02 -14.031 11.07 1 74.38 124 THR A N 1
ATOM 971 C CA . THR A 1 124 ? 4.363 -15.422 10.805 1 74.38 124 THR A CA 1
ATOM 972 C C . THR A 1 124 ? 5.875 -15.602 10.742 1 74.38 124 THR A C 1
ATOM 974 O O . THR A 1 124 ? 6.414 -16.562 11.289 1 74.38 124 THR A O 1
ATOM 977 N N . GLY A 1 125 ? 6.535 -14.711 10.078 1 72.06 125 GLY A N 1
ATOM 978 C CA . GLY A 1 125 ? 7.984 -14.773 10.008 1 72.06 125 GLY A CA 1
ATOM 979 C C . GLY A 1 125 ? 8.656 -14.656 11.359 1 72.06 125 GLY A C 1
ATOM 980 O O . GLY A 1 125 ? 9.609 -15.383 11.656 1 72.06 125 GLY A O 1
ATOM 981 N N . GLU A 1 126 ? 8.211 -13.758 12.156 1 66.25 126 GLU A N 1
ATOM 982 C CA . GLU A 1 126 ? 8.711 -13.609 13.523 1 66.25 126 GLU A CA 1
ATOM 983 C C . GLU A 1 126 ? 8.461 -14.867 14.344 1 66.25 126 GLU A C 1
ATOM 985 O O . GLU A 1 126 ? 9.328 -15.305 15.102 1 66.25 126 GLU A O 1
ATOM 990 N N . ALA A 1 127 ? 7.367 -15.438 14.023 1 65.81 127 ALA A N 1
ATOM 991 C CA . ALA A 1 127 ? 7.02 -16.656 14.75 1 65.81 127 ALA A CA 1
ATOM 992 C C . ALA A 1 127 ? 7.879 -17.828 14.305 1 65.81 127 ALA A C 1
ATOM 994 O O . ALA A 1 127 ? 8.234 -18.703 15.109 1 65.81 127 ALA A O 1
ATOM 995 N N . GLN A 1 128 ? 8.25 -17.797 13.18 1 61.88 128 GLN A N 1
ATOM 996 C CA . G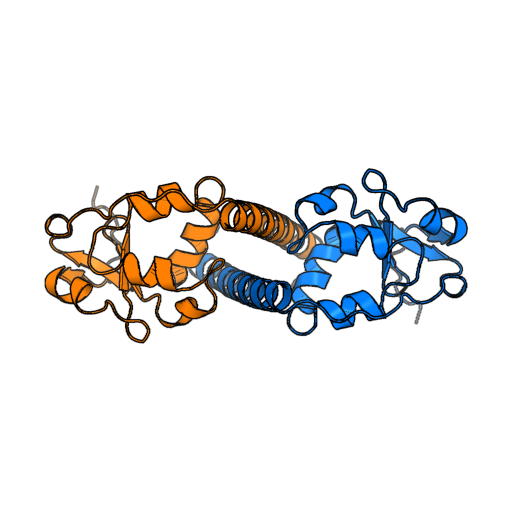LN A 1 128 ? 9.039 -18.906 12.633 1 61.88 128 GLN A CA 1
ATOM 997 C C . GLN A 1 128 ? 10.531 -18.641 12.781 1 61.88 128 GLN A C 1
ATOM 999 O O . GLN A 1 128 ? 11.352 -19.5 12.453 1 61.88 128 GLN A O 1
ATOM 1004 N N . GLY A 1 129 ? 10.891 -17.547 13.469 1 53.5 129 GLY A N 1
ATOM 1005 C CA . GLY A 1 129 ? 12.289 -17.203 13.68 1 53.5 129 GLY A CA 1
ATOM 1006 C C . GLY A 1 129 ? 13.016 -16.828 12.398 1 53.5 129 GLY A C 1
ATOM 1007 O O . GLY A 1 129 ? 14.242 -16.828 12.352 1 53.5 129 GLY A O 1
ATOM 1008 N N . ILE A 1 130 ? 12.328 -16.703 11.484 1 48.41 130 ILE A N 1
ATOM 1009 C CA . ILE A 1 130 ? 12.961 -16.344 10.219 1 48.41 130 ILE A CA 1
ATOM 1010 C C . ILE A 1 130 ? 13.25 -14.852 10.188 1 48.41 130 ILE A C 1
ATOM 1012 O O . ILE A 1 130 ? 14.234 -14.414 9.594 1 48.41 130 ILE A O 1
ATOM 1016 N N . LEU A 1 131 ? 12.484 -14.008 10.82 1 45 131 LEU A N 1
ATOM 1017 C CA . LEU A 1 131 ? 12.727 -12.57 10.875 1 45 131 LEU A CA 1
ATOM 1018 C C . LEU A 1 131 ? 13.359 -12.18 12.211 1 45 131 LEU A C 1
ATOM 1020 O O . LEU A 1 131 ? 13.117 -11.086 12.719 1 45 131 LEU A O 1
ATOM 1024 N N . ARG A 1 132 ? 14.352 -12.898 12.617 1 37.19 132 ARG A N 1
ATOM 1025 C CA . ARG A 1 132 ? 15.125 -12.359 13.734 1 37.19 132 ARG A CA 1
ATOM 1026 C C . ARG A 1 132 ? 16.156 -11.352 13.242 1 37.19 132 ARG A C 1
ATOM 1028 O O . ARG A 1 132 ? 16.688 -11.484 12.141 1 37.19 132 ARG A O 1
ATOM 1035 N N . MET B 1 1 ? 27.203 -30.844 2.693 1 28.98 1 MET B N 1
ATOM 1036 C CA . MET B 1 1 ? 26.438 -29.922 3.52 1 28.98 1 MET B CA 1
ATOM 1037 C C . MET B 1 1 ? 24.953 -29.969 3.145 1 28.98 1 MET B C 1
ATOM 1039 O O . MET B 1 1 ? 24.594 -29.656 2.014 1 28.98 1 MET B O 1
ATOM 1043 N N . GLU B 1 2 ? 24.141 -30.875 3.668 1 34.34 2 GLU B N 1
ATOM 1044 C CA . GLU B 1 2 ? 22.75 -31.188 3.344 1 34.34 2 GLU B CA 1
ATOM 1045 C C . GLU B 1 2 ? 21.875 -29.938 3.408 1 34.34 2 GLU B C 1
ATOM 1047 O O . GLU B 1 2 ? 21.938 -29.188 4.375 1 34.34 2 GLU B O 1
ATOM 1052 N N . SER B 1 3 ? 21.672 -29.312 2.303 1 37.22 3 SER B N 1
ATOM 1053 C CA . SER B 1 3 ? 20.812 -28.125 2.26 1 37.22 3 SER B CA 1
ATOM 1054 C C . SER B 1 3 ? 19.578 -28.312 3.146 1 37.22 3 SER B C 1
ATOM 1056 O O . SER B 1 3 ? 18.891 -29.328 3.062 1 37.22 3 SER B O 1
ATOM 1058 N N . LEU B 1 4 ? 19.625 -27.953 4.348 1 39.91 4 LEU B N 1
ATOM 1059 C CA . LEU B 1 4 ? 18.531 -27.984 5.301 1 39.91 4 LEU B CA 1
ATOM 1060 C C . LEU B 1 4 ? 17.219 -27.547 4.637 1 39.91 4 LEU B C 1
ATOM 1062 O O . LEU B 1 4 ? 16.922 -26.359 4.582 1 39.91 4 LEU B O 1
ATOM 1066 N N . LYS B 1 5 ? 16.922 -28.203 3.359 1 45.88 5 LYS B N 1
ATOM 1067 C CA . LYS B 1 5 ? 15.617 -27.969 2.748 1 45.88 5 LYS B CA 1
ATOM 1068 C C . LYS B 1 5 ? 14.5 -28.109 3.77 1 45.88 5 LYS B C 1
ATOM 1070 O O . LYS B 1 5 ? 14.445 -29.094 4.504 1 45.88 5 LYS B O 1
ATOM 1075 N N . PRO B 1 6 ? 13.914 -27 4.191 1 51.56 6 PRO B N 1
ATOM 1076 C CA . PRO B 1 6 ? 12.805 -27.328 5.09 1 51.56 6 PRO B CA 1
ATOM 1077 C C . PRO B 1 6 ? 12.125 -28.641 4.73 1 51.56 6 PRO B C 1
ATOM 1079 O O . PRO B 1 6 ? 11.891 -28.922 3.549 1 51.56 6 PRO B O 1
ATOM 1082 N N . ARG B 1 7 ? 12.242 -29.75 5.488 1 56.16 7 ARG B N 1
ATOM 1083 C CA . ARG B 1 7 ? 11.789 -31.125 5.34 1 56.16 7 ARG B CA 1
ATOM 1084 C C . ARG B 1 7 ? 10.398 -31.172 4.715 1 56.16 7 ARG B C 1
ATOM 1086 O O . ARG B 1 7 ? 10.109 -32.062 3.908 1 56.16 7 ARG B O 1
ATOM 1093 N N . ASN B 1 8 ? 9.406 -30.438 5.102 1 77.5 8 ASN B N 1
ATOM 1094 C CA . ASN B 1 8 ? 8.055 -30.859 4.738 1 77.5 8 ASN B CA 1
ATOM 1095 C C . ASN B 1 8 ? 7.453 -29.922 3.693 1 77.5 8 ASN B C 1
ATOM 1097 O O . ASN B 1 8 ? 6.301 -29.5 3.816 1 77.5 8 ASN B O 1
ATOM 1101 N N . VAL B 1 9 ? 8.211 -29.484 2.652 1 89.06 9 VAL B N 1
ATOM 1102 C CA . VAL B 1 9 ? 7.652 -28.656 1.591 1 89.06 9 VAL B CA 1
ATOM 1103 C C . VAL B 1 9 ? 7.023 -29.531 0.517 1 89.06 9 VAL B C 1
ATOM 1105 O O . VAL B 1 9 ? 7.629 -30.516 0.078 1 89.06 9 VAL B O 1
ATOM 1108 N N . ALA B 1 10 ? 5.785 -29.203 0.071 1 95.69 10 ALA B N 1
ATOM 1109 C CA . ALA B 1 10 ? 5.078 -29.953 -0.965 1 95.69 10 ALA B CA 1
ATOM 1110 C C . ALA B 1 10 ? 5.793 -29.844 -2.309 1 95.69 10 ALA B C 1
ATOM 1112 O O . ALA B 1 10 ? 6.301 -28.781 -2.658 1 95.69 10 ALA B O 1
ATOM 1113 N N . ARG B 1 11 ? 5.906 -30.969 -2.979 1 97.88 11 ARG B N 1
ATOM 1114 C CA . ARG B 1 11 ? 6.363 -31.016 -4.363 1 97.88 11 ARG B CA 1
ATOM 1115 C C . ARG B 1 11 ? 5.191 -31.188 -5.324 1 97.88 11 ARG B C 1
ATOM 1117 O O . ARG B 1 11 ? 4.434 -32.156 -5.219 1 97.88 11 ARG B O 1
ATOM 1124 N N . ILE B 1 12 ? 5.02 -30.266 -6.258 1 98.62 12 ILE B N 1
ATOM 1125 C CA . ILE B 1 12 ? 3.861 -30.203 -7.148 1 98.62 12 ILE B CA 1
ATOM 1126 C C . ILE B 1 12 ? 4.324 -30.281 -8.602 1 98.62 12 ILE B C 1
ATOM 1128 O O . ILE B 1 12 ? 5.141 -29.469 -9.047 1 98.62 12 ILE B O 1
ATOM 1132 N N . PRO B 1 13 ? 3.883 -31.281 -9.336 1 98.69 13 PRO B N 1
ATOM 1133 C CA . PRO B 1 13 ? 4.297 -31.328 -10.742 1 98.69 13 PRO B CA 1
ATOM 1134 C C . PRO B 1 13 ? 3.75 -30.172 -11.562 1 98.69 13 PRO B C 1
ATOM 1136 O O . PRO B 1 13 ? 2.635 -29.703 -11.32 1 98.69 13 PRO B O 1
ATOM 1139 N N . TRP B 1 14 ? 4.441 -29.719 -12.641 1 98.75 14 TRP B N 1
ATOM 1140 C CA . TRP B 1 14 ? 4.016 -28.625 -13.5 1 98.75 14 TRP B CA 1
ATOM 1141 C C . TRP B 1 14 ? 2.639 -28.891 -14.094 1 98.75 14 TRP B C 1
ATOM 1143 O O . TRP B 1 14 ? 1.81 -27.984 -14.203 1 98.75 14 TRP B O 1
ATOM 1153 N N . SER B 1 15 ? 2.475 -30.156 -14.438 1 98.75 15 SER B 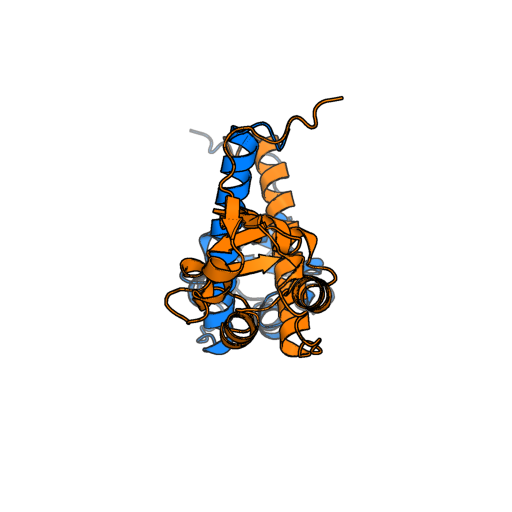N 1
ATOM 1154 C CA . SER B 1 15 ? 1.205 -30.531 -15.047 1 98.75 15 SER B CA 1
ATOM 1155 C C . SER B 1 15 ? 0.033 -30.219 -14.117 1 98.75 15 SER B C 1
ATOM 1157 O O . SER B 1 15 ? -1.081 -29.969 -14.586 1 98.75 15 SER B O 1
ATOM 1159 N N . GLU B 1 16 ? 0.252 -30.141 -12.82 1 98.88 16 GLU B N 1
ATOM 1160 C CA . GLU B 1 16 ? -0.775 -29.734 -11.859 1 98.88 16 GLU B CA 1
ATOM 1161 C C . GLU B 1 16 ? -0.852 -28.219 -11.742 1 98.88 16 GLU B C 1
ATOM 1163 O O . GLU B 1 16 ? -1.942 -27.641 -11.742 1 98.88 16 GLU B O 1
ATOM 1168 N N . VAL B 1 17 ? 0.224 -27.578 -11.68 1 98.88 17 VAL B N 1
ATOM 1169 C CA . VAL B 1 17 ? 0.285 -26.141 -11.508 1 98.88 17 VAL B CA 1
ATOM 1170 C C . VAL B 1 17 ? -0.468 -25.453 -12.648 1 98.88 17 VAL B C 1
ATOM 1172 O O . VAL B 1 17 ? -1.263 -24.531 -12.414 1 98.88 17 VAL B O 1
ATOM 1175 N N . GLU B 1 18 ? -0.214 -25.875 -13.898 1 98.75 18 GLU B N 1
ATOM 1176 C CA . GLU B 1 18 ? -0.718 -25.188 -15.078 1 98.75 18 GLU B CA 1
ATOM 1177 C C . GLU B 1 18 ? -2.236 -25.297 -15.18 1 98.75 18 GLU B C 1
ATOM 1179 O O . GLU B 1 18 ? -2.871 -24.562 -15.938 1 98.75 18 GLU B O 1
ATOM 1184 N N . ARG B 1 19 ? -2.846 -26.203 -14.383 1 98.75 19 ARG B N 1
ATOM 1185 C CA . ARG B 1 19 ? -4.297 -26.375 -14.406 1 98.75 19 ARG B CA 1
ATOM 1186 C C . ARG B 1 19 ? -4.992 -25.266 -13.609 1 98.75 19 ARG B C 1
ATOM 1188 O O . ARG B 1 19 ? -6.184 -25.016 -13.805 1 98.75 19 ARG B O 1
ATOM 1195 N N . HIS B 1 20 ? -4.414 -24.641 -12.727 1 98.88 20 HIS B N 1
ATOM 1196 C CA . HIS B 1 20 ? -4.973 -23.609 -11.859 1 98.88 20 HIS B CA 1
ATOM 1197 C C . HIS B 1 20 ? -4.719 -22.219 -12.43 1 98.88 20 HIS B C 1
ATOM 1199 O O . HIS B 1 20 ? -3.834 -21.5 -11.953 1 98.88 20 HIS B O 1
ATOM 1205 N N . ASN B 1 21 ? -5.48 -21.859 -13.5 1 98.69 21 ASN B N 1
ATOM 1206 C CA . ASN B 1 21 ? -5.172 -20.672 -14.297 1 98.69 21 ASN B CA 1
ATOM 1207 C C . ASN B 1 21 ? -6.414 -19.828 -14.547 1 98.69 21 ASN B C 1
ATOM 1209 O O . ASN B 1 21 ? -6.5 -19.125 -15.555 1 98.69 21 ASN B O 1
ATOM 1213 N N . SER B 1 22 ? -7.355 -19.938 -13.555 1 98.25 22 SER B N 1
ATOM 1214 C CA . SER B 1 22 ? -8.57 -19.141 -13.648 1 98.25 22 SER B CA 1
ATOM 1215 C C . SER B 1 22 ? -8.719 -18.219 -12.438 1 98.25 22 SER B C 1
ATOM 1217 O O . SER B 1 22 ? -8.008 -18.375 -11.445 1 98.25 22 SER B O 1
ATOM 1219 N N . LYS B 1 23 ? -9.633 -17.281 -12.547 1 97.81 23 LYS B N 1
ATOM 1220 C CA . LYS B 1 23 ? -9.82 -16.25 -11.531 1 97.81 23 LYS B CA 1
ATOM 1221 C C . LYS B 1 23 ? -10.188 -16.875 -10.188 1 97.81 23 LYS B C 1
ATOM 1223 O O . LYS B 1 23 ? -9.836 -16.328 -9.133 1 97.81 23 LYS B O 1
ATOM 1228 N N . ASP B 1 24 ? -10.898 -17.984 -10.18 1 98.06 24 ASP B N 1
ATOM 1229 C CA . ASP B 1 24 ? -11.375 -18.562 -8.93 1 98.06 24 ASP B CA 1
ATOM 1230 C C . ASP B 1 24 ? -10.461 -19.688 -8.469 1 98.06 24 ASP B C 1
ATOM 1232 O O . ASP B 1 24 ? -10.719 -20.344 -7.449 1 98.06 24 ASP B O 1
ATOM 1236 N N . ASP B 1 25 ? -9.43 -20 -9.195 1 98.75 25 ASP B N 1
ATOM 1237 C CA . ASP B 1 25 ? -8.438 -21.047 -8.945 1 98.75 25 ASP B CA 1
ATOM 1238 C C . ASP B 1 25 ? -7.125 -20.734 -9.664 1 98.75 25 ASP B C 1
ATOM 1240 O O . ASP B 1 25 ? -6.91 -21.172 -10.789 1 98.75 25 ASP B O 1
ATOM 1244 N N . LEU B 1 26 ? -6.281 -19.938 -8.938 1 98.88 26 LEU B N 1
ATOM 1245 C CA . LEU B 1 26 ? -5.164 -19.312 -9.633 1 98.88 26 LEU B CA 1
ATOM 1246 C C . LEU B 1 26 ? -3.852 -19.578 -8.906 1 98.88 26 LEU B C 1
ATOM 1248 O O . LEU B 1 26 ? -3.635 -19.062 -7.809 1 98.88 26 LEU B O 1
ATOM 1252 N N . TRP B 1 27 ? -2.953 -20.359 -9.523 1 98.94 27 TRP B N 1
ATOM 1253 C CA . TRP B 1 27 ? -1.604 -20.594 -9.016 1 98.94 27 TRP B CA 1
ATOM 1254 C C . TRP B 1 27 ? -0.562 -19.984 -9.953 1 98.94 27 TRP B C 1
ATOM 1256 O O . TRP B 1 27 ? -0.726 -20 -11.172 1 98.94 27 TRP B O 1
ATOM 1266 N N . LEU B 1 28 ? 0.466 -19.469 -9.391 1 98.88 28 LEU B N 1
ATOM 1267 C CA . LEU B 1 28 ? 1.567 -18.906 -10.156 1 98.88 28 LEU B CA 1
ATOM 1268 C C . LEU B 1 28 ? 2.854 -19.703 -9.93 1 98.88 28 LEU B C 1
ATOM 1270 O O . LEU B 1 28 ? 3.074 -20.234 -8.836 1 98.88 28 LEU B O 1
ATOM 1274 N N . LEU B 1 29 ? 3.615 -19.781 -10.945 1 98.94 29 LEU B N 1
ATOM 1275 C CA . LEU B 1 29 ? 4.984 -20.281 -10.859 1 98.94 29 LEU B CA 1
ATOM 1276 C C . LEU B 1 29 ? 5.984 -19.141 -10.922 1 98.94 29 LEU B C 1
ATOM 1278 O O . LEU B 1 29 ? 6.094 -18.453 -11.945 1 98.94 29 LEU B O 1
ATOM 1282 N N . ILE B 1 30 ? 6.66 -18.906 -9.852 1 98.69 30 ILE B N 1
ATOM 1283 C CA . ILE B 1 30 ? 7.688 -17.875 -9.758 1 98.69 30 ILE B CA 1
ATOM 1284 C C . ILE B 1 30 ? 8.922 -18.438 -9.055 1 98.69 30 ILE B C 1
ATOM 1286 O O . ILE B 1 30 ? 8.844 -18.875 -7.898 1 98.69 30 ILE B O 1
ATOM 1290 N N . ASP B 1 31 ? 10.016 -18.484 -9.781 1 98.31 31 ASP B N 1
ATOM 1291 C CA . ASP B 1 31 ? 11.297 -18.953 -9.266 1 98.31 31 ASP B CA 1
ATOM 1292 C C . ASP B 1 31 ? 11.188 -20.375 -8.727 1 98.31 31 ASP B C 1
ATOM 1294 O O . ASP B 1 31 ? 11.633 -20.656 -7.613 1 98.31 31 ASP B O 1
ATOM 1298 N N . GLY B 1 32 ? 10.523 -21.188 -9.477 1 98.56 32 GLY B N 1
ATOM 1299 C CA . GLY B 1 32 ? 10.398 -22.609 -9.148 1 98.56 32 GLY B CA 1
ATOM 1300 C C . GLY B 1 32 ? 9.438 -22.875 -8.008 1 98.56 32 GLY B C 1
ATOM 1301 O O . GLY B 1 32 ? 9.234 -24.031 -7.617 1 98.56 32 GLY B O 1
ATOM 1302 N N . LYS B 1 33 ? 8.789 -21.891 -7.48 1 98.75 33 LYS B N 1
ATOM 1303 C CA . LYS B 1 33 ? 7.852 -21.984 -6.363 1 98.75 33 LYS B CA 1
ATOM 1304 C C . LYS B 1 33 ? 6.414 -21.766 -6.832 1 98.75 33 LYS B C 1
ATOM 1306 O O . LYS B 1 33 ? 6.172 -21.062 -7.809 1 98.75 33 LYS B O 1
ATOM 1311 N N . VAL B 1 34 ? 5.562 -22.422 -6.148 1 98.94 34 VAL B N 1
ATOM 1312 C CA . VAL B 1 34 ? 4.141 -22.359 -6.477 1 98.94 34 VAL B CA 1
ATOM 1313 C C . VAL B 1 34 ? 3.402 -21.547 -5.406 1 98.94 34 VAL B C 1
ATOM 1315 O O . VAL B 1 34 ? 3.58 -21.797 -4.211 1 98.94 34 VAL B O 1
ATOM 1318 N N . TYR B 1 35 ? 2.602 -20.641 -5.871 1 98.69 35 TYR B N 1
ATOM 1319 C CA . TYR B 1 35 ? 1.834 -19.766 -4.992 1 98.69 35 TYR B CA 1
ATOM 1320 C C . TYR B 1 35 ? 0.354 -19.781 -5.355 1 98.69 35 TYR B C 1
ATOM 1322 O O . TYR B 1 35 ? -0.01 -19.594 -6.52 1 98.69 35 TYR B O 1
ATOM 1330 N N . ASP B 1 36 ? -0.479 -20.078 -4.414 1 98.81 36 ASP B N 1
ATOM 1331 C CA . ASP B 1 36 ? -1.919 -19.922 -4.598 1 98.81 36 ASP B CA 1
ATOM 1332 C C . ASP B 1 36 ? -2.367 -18.5 -4.281 1 98.81 36 ASP B C 1
ATOM 1334 O O . ASP B 1 36 ? -2.564 -18.156 -3.117 1 98.81 36 ASP B O 1
ATOM 1338 N N . VAL B 1 37 ? -2.652 -17.703 -5.395 1 98.31 37 VAL B N 1
ATOM 1339 C CA . VAL B 1 37 ? -2.918 -16.281 -5.211 1 98.31 37 VAL B CA 1
ATOM 1340 C C . VAL B 1 37 ? -4.406 -16 -5.422 1 98.31 37 VAL B C 1
ATOM 1342 O O . VAL B 1 37 ? -4.797 -14.867 -5.676 1 98.31 37 VAL B O 1
ATOM 1345 N N . THR B 1 38 ? -5.18 -17.031 -5.289 1 98.31 38 THR B N 1
ATOM 1346 C CA . THR B 1 38 ? -6.613 -16.922 -5.547 1 98.31 38 THR B CA 1
ATOM 1347 C C . THR B 1 38 ? -7.246 -15.852 -4.664 1 98.31 38 THR B C 1
ATOM 1349 O O . THR B 1 38 ? -7.945 -14.961 -5.164 1 98.31 38 THR B O 1
ATOM 1352 N N . SER B 1 39 ? -6.957 -15.805 -3.426 1 95.44 39 SER B N 1
ATOM 1353 C CA . SER B 1 39 ? -7.621 -14.93 -2.463 1 95.44 39 SER B CA 1
ATOM 1354 C C . SER B 1 39 ? -7.117 -13.5 -2.574 1 95.44 39 SER B C 1
ATOM 1356 O O . SER B 1 39 ? -7.746 -12.57 -2.055 1 95.44 39 SER B O 1
ATOM 1358 N N . PHE B 1 40 ? -6.035 -13.266 -3.189 1 95.56 40 PHE B N 1
ATOM 1359 C CA . PHE B 1 40 ? -5.402 -11.961 -3.283 1 95.56 40 PHE B CA 1
ATOM 1360 C C . PHE B 1 40 ? -5.734 -11.289 -4.613 1 95.56 40 PHE B C 1
ATOM 1362 O O . PHE B 1 40 ? -5.441 -10.109 -4.809 1 95.56 40 PHE B O 1
ATOM 1369 N N . LEU B 1 41 ? -6.324 -12.023 -5.504 1 96.56 41 LEU B N 1
ATOM 1370 C CA . LEU B 1 41 ? -6.512 -11.547 -6.867 1 96.56 41 LEU B CA 1
ATOM 1371 C C . LEU B 1 41 ? -7.25 -10.211 -6.875 1 96.56 41 LEU B C 1
ATOM 1373 O O . LEU B 1 41 ? -6.84 -9.273 -7.562 1 96.56 41 LEU B O 1
ATOM 1377 N N . SER B 1 42 ? -8.273 -10.062 -6.086 1 93.5 42 SER B N 1
ATOM 1378 C CA . SER B 1 42 ? -9.094 -8.859 -6.09 1 93.5 42 SER B CA 1
ATOM 1379 C C . SER B 1 42 ? -8.414 -7.719 -5.348 1 93.5 42 SER B C 1
ATOM 1381 O O . SER B 1 42 ? -8.828 -6.562 -5.461 1 93.5 42 SER B O 1
ATOM 1383 N N . LEU B 1 43 ? -7.371 -8.023 -4.629 1 93.31 43 LEU B N 1
ATOM 1384 C CA . LEU B 1 43 ? -6.66 -7.031 -3.832 1 93.31 43 LEU B CA 1
ATOM 1385 C C . LEU B 1 43 ? -5.387 -6.578 -4.539 1 93.31 43 LEU B C 1
ATOM 1387 O O . LEU B 1 43 ? -4.707 -5.66 -4.074 1 93.31 43 LEU B O 1
ATOM 1391 N N . HIS B 1 44 ? -5.016 -7.211 -5.633 1 95.88 44 HIS B N 1
ATOM 1392 C CA . HIS B 1 44 ? -3.773 -6.883 -6.32 1 95.88 44 HIS B CA 1
ATOM 1393 C C . HIS B 1 44 ? -3.812 -5.469 -6.883 1 95.88 44 HIS B C 1
ATOM 1395 O O . HIS B 1 44 ? -4.715 -5.125 -7.652 1 95.88 44 HIS B O 1
ATOM 1401 N N . PRO B 1 45 ? -2.914 -4.617 -6.523 1 91.44 45 PRO B N 1
ATOM 1402 C CA . PRO B 1 45 ? -2.863 -3.268 -7.098 1 91.44 45 PRO B CA 1
ATOM 1403 C C . PRO B 1 45 ? -2.682 -3.277 -8.609 1 91.44 45 PRO B C 1
ATOM 1405 O O . PRO B 1 45 ? -1.815 -3.988 -9.133 1 91.44 45 PRO B O 1
ATOM 1408 N N . GLY B 1 46 ? -3.549 -2.455 -9.273 1 88.88 46 GLY B N 1
ATOM 1409 C CA . GLY B 1 46 ? -3.52 -2.414 -10.727 1 88.88 46 GLY B CA 1
ATOM 1410 C C . GLY B 1 46 ? -4.488 -3.387 -11.367 1 88.88 46 GLY B C 1
ATOM 1411 O O . GLY B 1 46 ? -4.59 -3.449 -12.594 1 88.88 46 GLY B O 1
ATOM 1412 N N . GLY B 1 47 ? -5.129 -4.219 -10.531 1 90.06 47 GLY B N 1
ATOM 1413 C CA . GLY B 1 47 ? -6.145 -5.121 -11.047 1 90.06 47 GLY B CA 1
ATOM 1414 C C . GLY B 1 47 ? -5.664 -6.555 -11.164 1 90.06 47 GLY B C 1
ATOM 1415 O O . GLY B 1 47 ? -4.461 -6.82 -11.117 1 90.06 47 GLY B O 1
ATOM 1416 N N . GLY B 1 48 ? -6.668 -7.441 -11.445 1 93.31 48 GLY B N 1
ATOM 1417 C CA . GLY B 1 48 ? -6.391 -8.867 -11.391 1 93.31 48 GLY B CA 1
ATOM 1418 C C . GLY B 1 48 ? -6.109 -9.477 -12.75 1 93.31 48 GLY B C 1
ATOM 1419 O O . GLY B 1 48 ? -5.539 -10.57 -12.844 1 93.31 48 GLY B O 1
ATOM 1420 N N . GLN B 1 49 ? -6.383 -8.789 -13.805 1 94.12 49 GLN B N 1
ATOM 1421 C CA . GLN B 1 49 ? -6.34 -9.43 -15.117 1 94.12 49 GLN B CA 1
ATOM 1422 C C . GLN B 1 49 ? -4.91 -9.805 -15.5 1 94.12 49 GLN B C 1
ATOM 1424 O O . GLN B 1 49 ? -4.668 -10.891 -16.016 1 94.12 49 GLN B O 1
ATOM 1429 N N . LEU B 1 50 ? -3.961 -8.93 -15.266 1 92.94 50 LEU B N 1
ATOM 1430 C CA . LEU B 1 50 ? -2.572 -9.242 -15.586 1 92.94 50 LEU B CA 1
ATOM 1431 C C . LEU B 1 50 ? -2.086 -10.445 -14.789 1 92.94 50 LEU B C 1
ATOM 1433 O O . LEU B 1 50 ? -1.294 -11.25 -15.281 1 92.94 50 LEU B O 1
ATOM 1437 N N . VAL B 1 51 ? -2.611 -10.586 -13.594 1 97 51 VAL B N 1
ATOM 1438 C CA . VAL B 1 51 ? -2.227 -11.695 -12.734 1 97 51 VAL B CA 1
ATOM 1439 C C . VAL B 1 51 ? -2.764 -13.008 -13.305 1 97 51 VAL B C 1
ATOM 1441 O O . VAL B 1 51 ? -2.041 -14 -13.375 1 97 51 VAL B O 1
ATOM 1444 N N . VAL B 1 52 ? -3.959 -12.984 -13.758 1 97.88 52 VAL B N 1
ATOM 1445 C CA . VAL B 1 52 ? -4.562 -14.164 -14.367 1 97.88 52 VAL B CA 1
ATOM 1446 C C . VAL B 1 52 ? -3.789 -14.547 -15.633 1 97.88 52 VAL B C 1
ATOM 1448 O O . VAL B 1 52 ? -3.49 -15.727 -15.852 1 97.88 52 VAL B O 1
ATOM 1451 N N . ASP B 1 53 ? -3.406 -13.578 -16.375 1 96.44 53 ASP B N 1
ATOM 1452 C CA . ASP B 1 53 ? -2.709 -13.812 -17.641 1 96.44 53 ASP B CA 1
ATOM 1453 C C . ASP B 1 53 ? -1.32 -14.398 -17.406 1 96.44 53 ASP B C 1
ATOM 1455 O O . ASP B 1 53 ? -0.708 -14.953 -18.312 1 96.44 53 ASP B O 1
ATOM 1459 N N . ALA B 1 54 ? -0.819 -14.281 -16.234 1 97.56 54 ALA B N 1
ATOM 1460 C CA . ALA B 1 54 ? 0.521 -14.758 -15.898 1 97.56 54 ALA B CA 1
ATOM 1461 C C . ALA B 1 54 ? 0.503 -16.234 -15.555 1 97.56 54 ALA B C 1
ATOM 1463 O O . ALA B 1 54 ? 1.557 -16.875 -15.438 1 97.56 54 ALA B O 1
ATOM 1464 N N . ALA B 1 55 ? -0.615 -16.812 -15.422 1 98.5 55 ALA B N 1
ATOM 1465 C CA . ALA B 1 55 ? -0.738 -18.219 -15.039 1 98.5 55 ALA B CA 1
ATOM 1466 C C . ALA B 1 55 ? -0.389 -19.141 -16.203 1 98.5 55 ALA B C 1
ATOM 1468 O O . ALA B 1 55 ? -0.277 -18.688 -17.344 1 98.5 55 ALA B O 1
ATOM 1469 N N . ALA B 1 56 ? -0.121 -20.406 -15.828 1 98.69 56 ALA B N 1
ATOM 1470 C CA . ALA B 1 56 ? 0.156 -21.484 -16.781 1 98.69 56 ALA B CA 1
ATOM 1471 C C . ALA B 1 56 ? 1.406 -21.172 -17.609 1 98.69 56 ALA B C 1
ATOM 1473 O O . ALA B 1 56 ? 1.479 -21.516 -18.797 1 98.69 56 ALA B O 1
ATOM 1474 N N . GLN B 1 57 ? 2.307 -20.453 -17.047 1 98.62 57 GLN B N 1
ATOM 1475 C CA . GLN B 1 57 ? 3.637 -20.141 -17.547 1 98.62 57 GLN B CA 1
ATOM 1476 C C . GLN B 1 57 ? 4.621 -19.906 -16.406 1 98.62 57 GLN B C 1
ATOM 1478 O O . GLN B 1 57 ? 4.223 -19.844 -15.242 1 98.62 57 GLN B O 1
ATOM 1483 N N . ASP B 1 58 ? 5.918 -19.906 -16.75 1 98.81 58 ASP B N 1
ATOM 1484 C CA . ASP B 1 58 ? 6.898 -19.391 -15.797 1 98.81 58 ASP B CA 1
ATOM 1485 C C . ASP B 1 58 ? 6.902 -17.875 -15.766 1 98.81 58 ASP B C 1
ATOM 1487 O O . ASP B 1 58 ? 7.422 -17.219 -16.688 1 98.81 58 ASP B O 1
ATOM 1491 N N . SE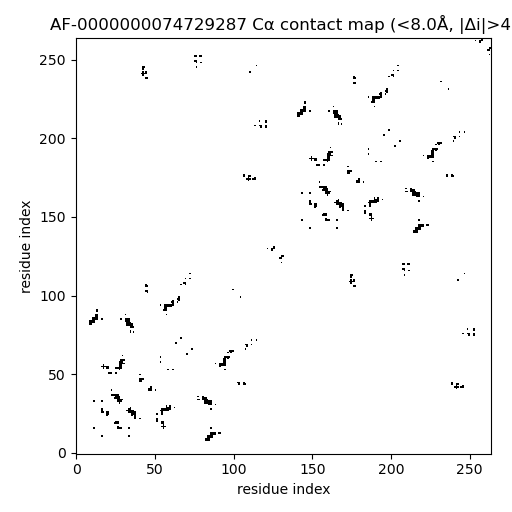R B 1 59 ? 6.402 -17.328 -14.68 1 98.56 59 SER B N 1
ATOM 1492 C CA . SER B 1 59 ? 6.18 -15.883 -14.625 1 98.56 59 SER B CA 1
ATOM 1493 C C . SER B 1 59 ? 7.273 -15.188 -13.82 1 98.56 59 SER B C 1
ATOM 1495 O O . SER B 1 59 ? 7.09 -14.055 -13.367 1 98.56 59 SER B O 1
ATOM 1497 N N . THR B 1 60 ? 8.367 -15.781 -13.617 1 98.19 60 THR B N 1
ATOM 1498 C CA . THR B 1 60 ? 9.469 -15.25 -12.828 1 98.19 60 THR B CA 1
ATOM 1499 C C . THR B 1 60 ? 9.922 -13.898 -13.383 1 98.19 60 THR B C 1
ATOM 1501 O O . THR B 1 60 ? 9.891 -12.891 -12.672 1 98.19 60 THR B O 1
ATOM 1504 N N . SER B 1 61 ? 10.25 -13.844 -14.648 1 97.44 61 SER B N 1
ATOM 1505 C CA . SER B 1 61 ? 10.773 -12.625 -15.25 1 97.44 61 SER B CA 1
ATOM 1506 C C . SER B 1 61 ? 9.711 -11.539 -15.336 1 97.44 61 SER B C 1
ATOM 1508 O O . SER B 1 61 ? 9.992 -10.359 -15.102 1 97.44 61 SER B O 1
ATOM 1510 N N . LEU B 1 62 ? 8.508 -11.914 -15.664 1 97.25 62 LEU B N 1
ATOM 1511 C CA . LEU B 1 62 ? 7.402 -10.969 -15.734 1 97.25 62 LEU B CA 1
ATOM 1512 C C . LEU B 1 62 ? 7.164 -10.312 -14.375 1 97.25 62 LEU B C 1
ATOM 1514 O O . LEU B 1 62 ? 7.008 -9.086 -14.297 1 97.25 62 LEU B O 1
ATOM 1518 N N . PHE B 1 63 ? 7.145 -11.078 -13.336 1 98 63 PHE B N 1
ATOM 1519 C CA . PHE B 1 63 ? 6.941 -10.586 -11.977 1 98 63 PHE B CA 1
ATOM 1520 C C . PHE B 1 63 ? 8.047 -9.617 -11.586 1 98 63 PHE B C 1
ATOM 1522 O O . PHE B 1 63 ? 7.777 -8.523 -11.086 1 98 63 PHE B O 1
ATOM 1529 N N . GLU B 1 64 ? 9.258 -9.992 -11.812 1 97 64 GLU B N 1
ATOM 1530 C CA . GLU B 1 64 ? 10.406 -9.18 -11.414 1 97 64 GLU B CA 1
ATOM 1531 C C . GLU B 1 64 ? 10.453 -7.867 -12.188 1 97 64 GLU B C 1
ATOM 1533 O O . GLU B 1 64 ? 10.703 -6.809 -11.602 1 97 64 GLU B O 1
ATOM 1538 N N . ARG B 1 65 ? 10.172 -7.941 -13.414 1 95.56 65 ARG B N 1
ATOM 1539 C CA . ARG B 1 65 ? 10.227 -6.746 -14.25 1 95.56 65 ARG B CA 1
ATOM 1540 C C . ARG B 1 65 ? 9.086 -5.793 -13.906 1 95.56 65 ARG B C 1
ATOM 1542 O O . ARG B 1 65 ? 9.281 -4.578 -13.82 1 95.56 65 ARG B O 1
ATOM 1549 N N . THR B 1 66 ? 7.965 -6.348 -13.695 1 96.12 66 THR B N 1
ATOM 1550 C CA . THR B 1 66 ? 6.777 -5.543 -13.43 1 96.12 66 THR B CA 1
ATOM 1551 C C . THR B 1 66 ? 6.902 -4.832 -12.078 1 96.12 66 THR B C 1
ATOM 1553 O O . THR B 1 66 ? 6.488 -3.68 -11.938 1 96.12 66 THR B O 1
ATOM 1556 N N . HIS B 1 67 ? 7.457 -5.453 -11.094 1 96.62 67 HIS B N 1
ATOM 1557 C CA . HIS B 1 67 ? 7.449 -4.91 -9.734 1 96.62 67 HIS B CA 1
ATOM 1558 C C . HIS B 1 67 ? 8.75 -4.176 -9.43 1 96.62 67 HIS B C 1
ATOM 1560 O O . HIS B 1 67 ? 8.828 -3.412 -8.469 1 96.62 67 HIS B O 1
ATOM 1566 N N . GLY B 1 68 ? 9.766 -4.309 -10.18 1 94 68 GLY B N 1
ATOM 1567 C CA . GLY B 1 68 ? 10.977 -3.514 -10.133 1 94 68 GLY B CA 1
ATOM 1568 C C . GLY B 1 68 ? 11.383 -3.125 -8.727 1 94 68 GLY B C 1
ATOM 1569 O O . GLY B 1 68 ? 11.664 -3.992 -7.891 1 94 68 GLY B O 1
ATOM 1570 N N . GLU B 1 69 ? 11.266 -1.785 -8.383 1 89.75 69 GLU B N 1
ATOM 1571 C CA . GLU B 1 69 ? 11.719 -1.222 -7.117 1 89.75 69 GLU B CA 1
ATOM 1572 C C . GLU B 1 69 ? 10.875 -1.726 -5.949 1 89.75 69 GLU B C 1
ATOM 1574 O O . GLU B 1 69 ? 11.312 -1.682 -4.797 1 89.75 69 GLU B O 1
ATOM 1579 N N . GLY B 1 70 ? 9.672 -2.168 -6.223 1 94.12 70 GLY B N 1
ATOM 1580 C CA . GLY B 1 70 ? 8.797 -2.695 -5.188 1 94.12 70 GLY B CA 1
ATOM 1581 C C . GLY B 1 70 ? 8.93 -4.195 -5.004 1 94.12 70 GLY B C 1
ATOM 1582 O O . GLY B 1 70 ? 8.18 -4.801 -4.234 1 94.12 70 GLY B O 1
ATOM 1583 N N . LEU B 1 71 ? 9.891 -4.734 -5.648 1 95.94 71 LEU B N 1
ATOM 1584 C CA . LEU B 1 71 ? 10.008 -6.188 -5.727 1 95.94 71 LEU B CA 1
ATOM 1585 C C . LEU B 1 71 ? 10.148 -6.797 -4.336 1 95.94 71 LEU B C 1
ATOM 1587 O O . LEU B 1 71 ? 9.516 -7.805 -4.02 1 95.94 71 LEU B O 1
ATOM 1591 N N . ARG B 1 72 ? 10.938 -6.254 -3.482 1 92.94 72 ARG B N 1
ATOM 1592 C CA . ARG B 1 72 ? 11.172 -6.797 -2.15 1 92.94 72 ARG B CA 1
ATOM 1593 C C . ARG B 1 72 ? 9.867 -6.938 -1.376 1 92.94 72 ARG B C 1
ATOM 1595 O O . ARG B 1 72 ? 9.594 -7.996 -0.802 1 92.94 72 ARG B O 1
ATOM 1602 N N . TYR B 1 73 ? 9.086 -5.887 -1.389 1 92.94 73 TYR B N 1
ATOM 1603 C CA . TYR B 1 73 ? 7.809 -5.926 -0.68 1 92.94 73 TYR B CA 1
ATOM 1604 C C . TYR B 1 73 ? 6.84 -6.887 -1.354 1 92.94 73 TYR B C 1
ATOM 1606 O O . TYR B 1 73 ? 6.082 -7.586 -0.68 1 92.94 73 TYR B O 1
ATOM 1614 N N . SER B 1 74 ? 6.883 -6.91 -2.67 1 95.62 74 SER B N 1
ATOM 1615 C CA . SER B 1 74 ? 6 -7.809 -3.412 1 95.62 74 SER B CA 1
ATOM 1616 C C . SER B 1 74 ? 6.316 -9.266 -3.107 1 95.62 74 SER B C 1
ATOM 1618 O O . SER B 1 74 ? 5.41 -10.086 -2.963 1 95.62 74 SER B O 1
ATOM 1620 N N . LEU B 1 75 ? 7.59 -9.562 -3.014 1 94.94 75 LEU B N 1
ATOM 1621 C CA . LEU B 1 75 ? 8 -10.93 -2.701 1 94.94 75 LEU B CA 1
ATOM 1622 C C . LEU B 1 75 ? 7.578 -11.312 -1.286 1 94.94 75 LEU B C 1
ATOM 1624 O O . LEU B 1 75 ? 7.172 -12.453 -1.041 1 94.94 75 LEU B O 1
ATOM 1628 N N . ARG B 1 76 ? 7.68 -10.398 -0.337 1 92.56 76 ARG B N 1
ATOM 1629 C CA . ARG B 1 76 ? 7.246 -10.672 1.03 1 92.56 76 ARG B CA 1
ATOM 1630 C C . ARG B 1 76 ? 5.758 -11.008 1.078 1 92.56 76 ARG B C 1
ATOM 1632 O O . ARG B 1 76 ? 5.348 -11.93 1.778 1 92.56 76 ARG B O 1
ATOM 1639 N N . LEU B 1 77 ? 4.973 -10.25 0.357 1 94.12 77 LEU B N 1
ATOM 1640 C CA . LEU B 1 77 ? 3.545 -10.531 0.279 1 94.12 77 LEU B CA 1
ATOM 1641 C C . LEU B 1 77 ? 3.297 -11.883 -0.393 1 94.12 77 LEU B C 1
ATOM 1643 O O . LEU B 1 77 ? 2.49 -12.68 0.087 1 94.12 77 LEU B O 1
ATOM 1647 N N . LEU B 1 78 ? 3.998 -12.102 -1.48 1 96.25 78 LEU B N 1
ATOM 1648 C CA . LEU B 1 78 ? 3.85 -13.328 -2.256 1 96.25 78 LEU B CA 1
ATOM 1649 C C . LEU B 1 78 ? 4.105 -14.555 -1.386 1 96.25 78 LEU B C 1
ATOM 1651 O O . LEU B 1 78 ? 3.414 -15.57 -1.513 1 96.25 78 LEU B O 1
ATOM 1655 N N . ASN B 1 79 ? 5.051 -14.461 -0.475 1 94.56 79 ASN B N 1
ATOM 1656 C CA . ASN B 1 79 ? 5.449 -15.578 0.372 1 94.56 79 ASN B CA 1
ATOM 1657 C C . ASN B 1 79 ? 4.285 -16.078 1.222 1 94.56 79 ASN B C 1
ATOM 1659 O O . ASN B 1 79 ? 4.23 -17.266 1.573 1 94.56 79 ASN B O 1
ATOM 1663 N N . GLN B 1 80 ? 3.348 -15.281 1.51 1 94.81 80 GLN B N 1
ATOM 1664 C CA . GLN B 1 80 ? 2.188 -15.688 2.297 1 94.81 80 GLN B CA 1
ATOM 1665 C C . GLN B 1 80 ? 1.318 -16.672 1.528 1 94.81 80 GLN B C 1
ATOM 1667 O O . GLN B 1 80 ? 0.484 -17.375 2.117 1 94.81 80 GLN B O 1
ATOM 1672 N N . PHE B 1 81 ? 1.569 -16.734 0.238 1 96.88 81 PHE B N 1
ATOM 1673 C CA . PHE B 1 81 ? 0.712 -17.547 -0.617 1 96.88 81 PHE B CA 1
ATOM 1674 C C . PHE B 1 81 ? 1.454 -18.781 -1.107 1 96.88 81 PHE B C 1
ATOM 1676 O O . PHE B 1 81 ? 0.979 -19.484 -2.004 1 96.88 81 PHE B O 1
ATOM 1683 N N . PHE B 1 82 ? 2.611 -19.031 -0.552 1 97.06 82 PHE B N 1
ATOM 1684 C CA . PHE B 1 82 ? 3.461 -20.156 -0.943 1 97.06 82 PHE B CA 1
ATOM 1685 C C . PHE B 1 82 ? 2.805 -21.484 -0.583 1 97.06 82 PHE B C 1
ATOM 1687 O O . PHE B 1 82 ? 2.365 -21.672 0.553 1 97.06 82 PHE B O 1
ATOM 1694 N N . ILE B 1 83 ? 2.814 -22.406 -1.623 1 98.12 83 ILE B N 1
ATOM 1695 C CA . ILE B 1 83 ? 2.162 -23.672 -1.3 1 98.12 83 ILE B CA 1
ATOM 1696 C C . ILE B 1 83 ? 3.094 -24.844 -1.639 1 98.12 83 ILE B C 1
ATOM 1698 O O . ILE B 1 83 ? 2.762 -26 -1.39 1 98.12 83 ILE B O 1
ATOM 1702 N N . GLY B 1 84 ? 4.258 -24.625 -2.309 1 98.25 84 GLY B N 1
ATOM 1703 C CA . GLY B 1 84 ? 5.195 -25.703 -2.588 1 98.25 84 GLY B CA 1
ATOM 1704 C C . GLY B 1 84 ? 6.164 -25.375 -3.711 1 98.25 84 GLY B C 1
ATOM 1705 O O . GLY B 1 84 ? 6.18 -24.25 -4.219 1 98.25 84 GLY B O 1
ATOM 1706 N N . VAL B 1 85 ? 6.992 -26.391 -4.043 1 98.62 85 VAL B N 1
ATOM 1707 C CA . VAL B 1 85 ? 7.953 -26.266 -5.133 1 98.62 85 VAL B CA 1
ATOM 1708 C C . VAL B 1 85 ? 7.477 -27.062 -6.344 1 98.62 85 VAL B C 1
ATOM 1710 O O . VAL B 1 85 ? 6.887 -28.141 -6.195 1 98.62 85 VAL B O 1
ATOM 1713 N N . CYS B 1 86 ? 7.727 -26.531 -7.473 1 98.62 86 CYS B N 1
ATOM 1714 C CA . CYS B 1 86 ? 7.266 -27.156 -8.711 1 98.62 86 CYS B CA 1
ATOM 1715 C C . CYS B 1 86 ? 8.258 -28.203 -9.188 1 98.62 86 CYS B C 1
ATOM 1717 O O . CYS B 1 86 ? 9.438 -27.906 -9.391 1 98.62 86 CYS B O 1
ATOM 1719 N N . GLU B 1 87 ? 7.699 -29.344 -9.398 1 97.75 87 GLU B N 1
ATOM 1720 C CA . GLU B 1 87 ? 8.484 -30.375 -10.07 1 97.75 87 GLU B CA 1
ATOM 1721 C C . GLU B 1 87 ? 8.461 -30.172 -11.586 1 97.75 87 GLU B C 1
ATOM 1723 O O . GLU B 1 87 ? 7.426 -29.828 -12.156 1 97.75 87 GLU B O 1
ATOM 1728 N N . ASN B 1 88 ? 9.625 -30.312 -12.234 1 97.38 88 ASN B N 1
ATOM 1729 C CA . ASN B 1 88 ? 9.75 -30.141 -13.68 1 97.38 88 ASN B CA 1
ATOM 1730 C C . ASN B 1 88 ? 9.367 -28.734 -14.125 1 97.38 88 ASN B C 1
ATOM 1732 O O . ASN B 1 88 ? 8.648 -28.562 -15.109 1 97.38 88 ASN B O 1
ATOM 1736 N N . ALA B 1 89 ? 9.734 -27.75 -13.367 1 97.94 89 ALA B N 1
ATOM 1737 C CA . ALA B 1 89 ? 9.445 -26.344 -13.656 1 97.94 89 ALA B CA 1
ATOM 1738 C C . ALA B 1 89 ? 9.969 -25.938 -15.031 1 97.94 89 ALA B C 1
ATOM 1740 O O . ALA B 1 89 ? 9.445 -25.016 -15.656 1 97.94 89 ALA B O 1
ATOM 1741 N N . THR B 1 90 ? 10.938 -26.594 -15.477 1 97.44 90 THR B N 1
ATOM 1742 C CA . THR B 1 90 ? 11.57 -26.281 -16.75 1 97.44 90 THR B CA 1
ATOM 1743 C C . THR B 1 90 ? 10.609 -26.531 -17.906 1 97.44 90 THR B C 1
ATOM 1745 O O . THR B 1 90 ? 10.836 -26.078 -19.031 1 97.44 90 THR B O 1
ATOM 1748 N N . GLU B 1 91 ? 9.602 -27.328 -17.672 1 98.31 91 GLU B N 1
ATOM 1749 C CA . GLU B 1 91 ? 8.594 -27.594 -18.688 1 98.31 91 GLU B CA 1
ATOM 1750 C C . GLU B 1 91 ? 7.734 -26.344 -18.938 1 98.31 91 GLU B C 1
ATOM 1752 O O . GLU B 1 91 ? 7.074 -26.25 -19.969 1 98.31 91 GLU B O 1
ATOM 1757 N N . ALA B 1 92 ? 7.641 -25.438 -18.047 1 98.56 92 ALA B N 1
ATOM 1758 C CA . ALA B 1 92 ? 6.859 -24.219 -18.188 1 98.56 92 ALA B CA 1
ATOM 1759 C C . ALA B 1 92 ? 7.551 -23.234 -19.125 1 98.56 92 ALA B C 1
ATOM 1761 O O . ALA B 1 92 ? 8.75 -22.984 -19 1 98.56 92 ALA B O 1
ATOM 1762 N N . LYS B 1 93 ? 6.805 -22.688 -20.031 1 98.19 93 LYS B N 1
ATOM 1763 C CA . LYS B 1 93 ? 7.344 -21.641 -20.906 1 98.19 93 LYS B CA 1
ATOM 1764 C C . LYS B 1 93 ? 7.379 -20.297 -20.188 1 98.19 93 LYS B C 1
ATOM 1766 O O . LYS B 1 93 ? 6.449 -19.953 -19.469 1 98.19 93 LYS B O 1
ATOM 1771 N N . PRO B 1 94 ? 8.422 -19.562 -20.453 1 97.81 94 PRO B N 1
ATOM 1772 C CA . PRO B 1 94 ? 8.477 -18.234 -19.828 1 97.81 94 PRO B CA 1
ATOM 1773 C C . PRO B 1 94 ? 7.395 -17.297 -20.344 1 97.81 94 PRO B C 1
ATOM 1775 O O . PRO B 1 94 ? 7.07 -17.297 -21.531 1 97.81 94 PRO B O 1
ATOM 1778 N N . ALA B 1 95 ? 6.848 -16.547 -19.438 1 97.31 95 ALA B N 1
ATOM 1779 C CA . ALA B 1 95 ? 5.848 -15.555 -19.812 1 97.31 95 ALA B CA 1
ATOM 1780 C C . ALA B 1 95 ? 6.473 -14.438 -20.641 1 97.31 95 ALA B C 1
ATOM 1782 O O . ALA B 1 95 ? 7.637 -14.078 -20.438 1 97.31 95 ALA B O 1
ATOM 1783 N N . GLU B 1 96 ? 5.656 -13.953 -21.5 1 93.31 96 GLU B N 1
ATOM 1784 C CA . GLU B 1 96 ? 6.105 -12.781 -22.234 1 93.31 96 GLU B CA 1
ATOM 1785 C C . GLU B 1 96 ? 6.207 -11.562 -21.328 1 93.31 96 GLU B C 1
ATOM 1787 O O . GLU B 1 96 ? 5.398 -11.391 -20.406 1 93.31 96 GLU B O 1
ATOM 1792 N N . GLN B 1 97 ? 7.164 -10.742 -21.656 1 88.5 97 GLN B N 1
ATOM 1793 C CA . GLN B 1 97 ? 7.367 -9.539 -20.859 1 88.5 97 GLN B CA 1
ATOM 1794 C C . GLN B 1 97 ? 6.531 -8.375 -21.391 1 88.5 97 GLN B C 1
ATOM 1796 O O . GLN B 1 97 ? 6.43 -8.18 -22.609 1 88.5 97 GLN B O 1
ATOM 1801 N N . GLU B 1 98 ? 5.824 -7.883 -20.516 1 86.31 98 GLU B N 1
ATOM 1802 C CA . GLU B 1 98 ? 5.082 -6.664 -20.828 1 86.31 98 GLU B CA 1
ATOM 1803 C C . GLU B 1 98 ? 5.531 -5.508 -19.938 1 86.31 98 GLU B C 1
ATOM 1805 O O . GLU B 1 98 ? 5.906 -5.711 -18.781 1 86.31 98 GLU B O 1
ATOM 1810 N N . LYS B 1 99 ? 5.484 -4.305 -20.578 1 89.06 99 LYS B N 1
ATOM 1811 C CA . LYS B 1 99 ? 5.82 -3.113 -19.797 1 89.06 99 LYS B CA 1
ATOM 1812 C C . LYS B 1 99 ? 4.641 -2.664 -18.938 1 89.06 99 LYS B C 1
ATOM 1814 O O . LYS B 1 99 ? 3.518 -2.545 -19.438 1 89.06 99 LYS B O 1
ATOM 1819 N N . PRO B 1 100 ? 4.961 -2.465 -17.734 1 90.62 100 PRO B N 1
ATOM 1820 C CA . PRO B 1 100 ? 3.867 -1.968 -16.891 1 90.62 100 PRO B CA 1
ATOM 1821 C C . PRO B 1 100 ? 3.404 -0.569 -17.297 1 90.62 100 PRO B C 1
ATOM 1823 O O . PRO B 1 100 ? 4.188 0.214 -17.828 1 90.62 100 PRO B O 1
ATOM 1826 N N . SER B 1 101 ? 2.176 -0.292 -17.062 1 90.44 101 SER B N 1
ATOM 1827 C CA . SER B 1 101 ? 1.634 1.031 -17.344 1 90.44 101 SER B CA 1
ATOM 1828 C C . SER B 1 101 ? 2.197 2.08 -16.391 1 90.44 101 SER B C 1
ATOM 1830 O O . SER B 1 101 ? 2.59 1.757 -15.266 1 90.44 101 SER B O 1
ATOM 1832 N N . PRO B 1 102 ? 2.174 3.33 -16.844 1 91.75 102 PRO B N 1
ATOM 1833 C CA . PRO B 1 102 ? 2.613 4.398 -15.938 1 91.75 102 PRO B CA 1
ATOM 1834 C C . PRO B 1 102 ? 1.76 4.492 -14.672 1 91.75 102 PRO B C 1
ATOM 1836 O O . PRO B 1 102 ? 2.281 4.777 -13.594 1 91.75 102 PRO B O 1
ATOM 1839 N N . GLU B 1 103 ? 0.482 4.324 -14.836 1 88.75 103 GLU B N 1
ATOM 1840 C CA . GLU B 1 103 ? -0.427 4.371 -13.695 1 88.75 103 GLU B CA 1
ATOM 1841 C C . GLU B 1 103 ? -0.076 3.295 -12.664 1 88.75 103 GLU B C 1
ATOM 1843 O O . GLU B 1 103 ? -0.083 3.553 -11.461 1 88.75 103 GLU B O 1
ATOM 1848 N N . PHE B 1 104 ? 0.234 2.156 -13.156 1 91.19 104 PHE B N 1
ATOM 1849 C CA . PHE B 1 104 ? 0.626 1.079 -12.258 1 91.19 104 PHE B CA 1
ATOM 1850 C C . PHE B 1 104 ? 1.93 1.417 -11.547 1 91.19 104 PHE B C 1
ATOM 1852 O O . PHE B 1 104 ? 2.051 1.218 -10.336 1 91.19 104 PHE B O 1
ATOM 1859 N N . LEU B 1 105 ? 2.828 1.898 -12.266 1 92.94 105 LEU B N 1
ATOM 1860 C CA . LEU B 1 105 ? 4.129 2.211 -11.688 1 92.94 105 LEU B CA 1
ATOM 1861 C C . LEU B 1 105 ? 4 3.281 -10.609 1 92.94 105 LEU B C 1
ATOM 1863 O O . LEU B 1 105 ? 4.668 3.211 -9.578 1 92.94 105 LEU B O 1
ATOM 1867 N N . GLN B 1 106 ? 3.176 4.25 -10.914 1 91.38 106 GLN B N 1
ATOM 1868 C CA . GLN B 1 106 ? 2.943 5.277 -9.906 1 91.38 106 GLN B CA 1
ATOM 1869 C C . GLN B 1 106 ? 2.316 4.68 -8.648 1 91.38 106 GLN B C 1
ATOM 1871 O O . GLN B 1 106 ? 2.719 5.008 -7.527 1 91.38 106 GLN B O 1
ATOM 1876 N N . THR B 1 107 ? 1.346 3.836 -8.859 1 91.94 107 THR B N 1
ATOM 1877 C CA . THR B 1 107 ? 0.7 3.178 -7.727 1 91.94 107 THR B CA 1
ATOM 1878 C C . THR B 1 107 ? 1.701 2.324 -6.957 1 91.94 107 THR B C 1
ATOM 1880 O O . THR B 1 107 ? 1.701 2.32 -5.723 1 91.94 107 THR B O 1
ATOM 1883 N N . LEU B 1 108 ? 2.494 1.668 -7.672 1 94.19 108 LEU B N 1
ATOM 1884 C CA . LEU B 1 108 ? 3.525 0.845 -7.047 1 94.19 108 LEU B CA 1
ATOM 1885 C C . LEU B 1 108 ? 4.461 1.698 -6.195 1 94.19 108 LEU B C 1
ATOM 1887 O O . LEU B 1 108 ? 4.801 1.321 -5.074 1 94.19 108 LEU B O 1
ATOM 1891 N N . ARG B 1 109 ? 4.867 2.814 -6.715 1 92.94 109 ARG B N 1
ATOM 1892 C CA . ARG B 1 109 ? 5.715 3.734 -5.965 1 92.94 109 ARG B CA 1
ATOM 1893 C C . ARG B 1 109 ? 5.039 4.176 -4.672 1 92.94 109 ARG B C 1
ATOM 1895 O O . ARG B 1 109 ? 5.66 4.176 -3.607 1 92.94 109 ARG B O 1
ATOM 1902 N N . SER B 1 110 ? 3.803 4.516 -4.797 1 92.62 110 SER B N 1
ATOM 1903 C CA . SER B 1 110 ? 3.035 4.945 -3.633 1 92.62 110 SER B CA 1
ATOM 1904 C C . SER B 1 110 ? 2.947 3.836 -2.59 1 92.62 110 SER B C 1
ATOM 1906 O O . SER B 1 110 ? 3.148 4.078 -1.397 1 92.62 110 SER B O 1
ATOM 1908 N N . ILE B 1 111 ? 2.697 2.684 -3.014 1 92.81 111 ILE B N 1
ATOM 1909 C CA . ILE B 1 111 ? 2.535 1.553 -2.107 1 92.81 111 ILE B CA 1
ATOM 1910 C C . ILE B 1 111 ? 3.869 1.235 -1.434 1 92.81 111 ILE B C 1
ATOM 1912 O O . ILE B 1 111 ? 3.922 1.014 -0.222 1 92.81 111 ILE B O 1
ATOM 1916 N N . THR B 1 112 ? 4.883 1.205 -2.24 1 93.06 112 THR B N 1
ATOM 1917 C CA . THR B 1 112 ? 6.211 0.957 -1.687 1 93.06 112 THR B CA 1
ATOM 1918 C C . THR B 1 112 ? 6.551 1.989 -0.616 1 93.06 112 THR B C 1
ATOM 1920 O O . THR B 1 112 ? 7.043 1.639 0.458 1 93.06 112 THR B O 1
ATOM 1923 N N . GLY B 1 113 ? 6.285 3.221 -0.911 1 92.44 113 GLY B N 1
ATOM 1924 C CA . GLY B 1 113 ? 6.5 4.277 0.066 1 92.44 113 GLY B CA 1
ATOM 1925 C C . GLY B 1 113 ? 5.684 4.094 1.332 1 92.44 113 GLY B C 1
ATOM 1926 O O . GLY B 1 113 ? 6.199 4.258 2.439 1 92.44 113 GLY B O 1
ATOM 1927 N N . ALA B 1 114 ? 4.469 3.719 1.212 1 90.31 114 ALA B N 1
ATOM 1928 C CA . ALA B 1 114 ? 3.586 3.49 2.354 1 90.31 114 ALA B CA 1
ATOM 1929 C C . ALA B 1 114 ? 4.074 2.316 3.197 1 90.31 114 ALA B C 1
ATOM 1931 O O . ALA B 1 114 ? 4.109 2.402 4.426 1 90.31 114 ALA B O 1
ATOM 1932 N N . LEU B 1 115 ? 4.414 1.297 2.504 1 90.12 115 LEU B N 1
ATOM 1933 C CA . LEU B 1 115 ? 4.906 0.122 3.217 1 90.12 115 LEU B CA 1
ATOM 1934 C C . LEU B 1 115 ? 6.195 0.439 3.965 1 90.12 115 LEU B C 1
ATOM 1936 O O . LEU B 1 115 ? 6.402 -0.035 5.086 1 90.12 115 LEU B O 1
ATOM 1940 N N . HIS B 1 116 ? 7.066 1.16 3.322 1 90.38 116 HIS B N 1
ATOM 1941 C CA . HIS B 1 116 ? 8.289 1.596 3.984 1 90.38 116 HIS B CA 1
ATOM 1942 C C . HIS B 1 116 ? 7.98 2.414 5.234 1 90.38 116 HIS B C 1
ATOM 1944 O O . HIS B 1 116 ? 8.562 2.178 6.297 1 90.38 116 HIS B O 1
ATOM 1950 N N . THR B 1 117 ? 7.137 3.35 5.121 1 88.44 117 THR B N 1
ATOM 1951 C CA . THR B 1 117 ? 6.73 4.188 6.246 1 88.44 117 THR B CA 1
ATOM 1952 C C . THR B 1 117 ? 6.07 3.35 7.336 1 88.44 117 THR B C 1
ATOM 1954 O O . THR B 1 117 ? 6.32 3.557 8.523 1 88.44 117 THR B O 1
ATOM 1957 N N . PHE B 1 118 ? 5.293 2.443 6.902 1 86.94 118 PHE B N 1
ATOM 1958 C CA . PHE B 1 118 ? 4.605 1.555 7.832 1 86.94 118 PHE B CA 1
ATOM 1959 C C . PHE B 1 118 ? 5.605 0.72 8.625 1 86.94 118 PHE B C 1
ATOM 1961 O O . PHE B 1 118 ? 5.457 0.544 9.836 1 86.94 118 PHE B O 1
ATOM 1968 N N . ASP B 1 119 ? 6.516 0.188 7.945 1 83.81 119 ASP B N 1
ATOM 1969 C CA . ASP B 1 119 ? 7.566 -0.596 8.586 1 83.81 119 ASP B CA 1
ATOM 1970 C C . ASP B 1 119 ? 8.336 0.243 9.609 1 83.81 119 ASP B C 1
ATOM 1972 O O . ASP B 1 119 ? 8.625 -0.226 10.711 1 83.81 119 ASP B O 1
ATOM 1976 N N . GLU B 1 120 ? 8.562 1.475 9.281 1 83.62 120 GLU B N 1
ATOM 1977 C CA . GLU B 1 120 ? 9.258 2.389 10.188 1 83.62 120 GLU B CA 1
ATOM 1978 C C . GLU B 1 120 ? 8.398 2.717 11.406 1 83.62 120 GLU B C 1
ATOM 1980 O O . GLU B 1 120 ? 8.914 2.797 12.523 1 83.62 120 GLU B O 1
ATOM 1985 N N . ALA B 1 121 ? 7.152 2.904 11.18 1 81.62 121 ALA B N 1
ATOM 1986 C CA . ALA B 1 121 ? 6.234 3.199 12.281 1 81.62 121 ALA B CA 1
ATOM 1987 C C . ALA B 1 121 ? 6.16 2.033 13.258 1 81.62 121 ALA B C 1
ATOM 1989 O O . ALA B 1 121 ? 6.152 2.238 14.477 1 81.62 121 ALA B O 1
ATOM 1990 N N . LYS B 1 122 ? 6.148 0.896 12.773 1 78.56 122 LYS B N 1
ATOM 1991 C CA . LYS B 1 122 ? 6.109 -0.298 13.617 1 78.56 122 LYS B CA 1
ATOM 1992 C C . LYS B 1 122 ? 7.387 -0.435 14.438 1 78.56 122 LYS B C 1
ATOM 1994 O O . LYS B 1 122 ? 7.336 -0.738 15.625 1 78.56 122 LYS B O 1
ATOM 1999 N N . ALA B 1 123 ? 8.43 -0.154 13.742 1 76.56 123 ALA B N 1
ATOM 2000 C CA . ALA B 1 123 ? 9.719 -0.227 14.43 1 76.56 123 ALA B CA 1
ATOM 2001 C C . ALA B 1 123 ? 9.805 0.809 15.547 1 76.56 123 ALA B C 1
ATOM 2003 O O . ALA B 1 123 ? 10.266 0.506 16.641 1 76.56 123 ALA B O 1
ATOM 2004 N N . THR B 1 124 ? 9.336 1.988 15.289 1 74.56 124 THR B N 1
ATOM 2005 C CA . THR B 1 124 ? 9.344 3.07 16.266 1 74.56 124 THR B CA 1
ATOM 2006 C C . THR B 1 124 ? 8.367 2.785 17.406 1 74.56 124 THR B C 1
ATOM 2008 O O . THR B 1 124 ? 8.688 2.998 18.578 1 74.56 124 THR B O 1
ATOM 2011 N N . GLY B 1 125 ? 7.215 2.32 17.062 1 72.5 125 GLY B N 1
ATOM 2012 C CA . GLY B 1 125 ? 6.23 1.97 18.062 1 72.5 125 GLY B CA 1
ATOM 2013 C C . GLY B 1 125 ? 6.695 0.863 19 1 72.5 125 GLY B C 1
ATOM 2014 O O . GLY B 1 125 ? 6.492 0.935 20.203 1 72.5 125 GLY B O 1
ATOM 2015 N N . GLU B 1 126 ? 7.273 -0.141 18.484 1 66.38 126 GLU B N 1
ATOM 2016 C CA . GLU B 1 126 ? 7.852 -1.226 19.266 1 66.38 126 GLU B CA 1
ATOM 2017 C C . GLU B 1 126 ? 8.961 -0.714 20.188 1 66.38 126 GLU B C 1
ATOM 2019 O O . GLU B 1 126 ? 9.047 -1.115 21.344 1 66.38 126 GLU B O 1
ATOM 2024 N N . ALA B 1 127 ? 9.633 0.229 19.625 1 65.31 127 ALA B N 1
ATOM 2025 C CA . ALA B 1 127 ? 10.734 0.789 20.406 1 65.31 127 ALA B CA 1
ATOM 2026 C C . ALA B 1 127 ? 10.211 1.663 21.531 1 65.31 127 ALA B C 1
ATOM 2028 O O . ALA B 1 127 ? 10.805 1.699 22.625 1 65.31 127 ALA B O 1
ATOM 2029 N N . GLN B 1 128 ? 9.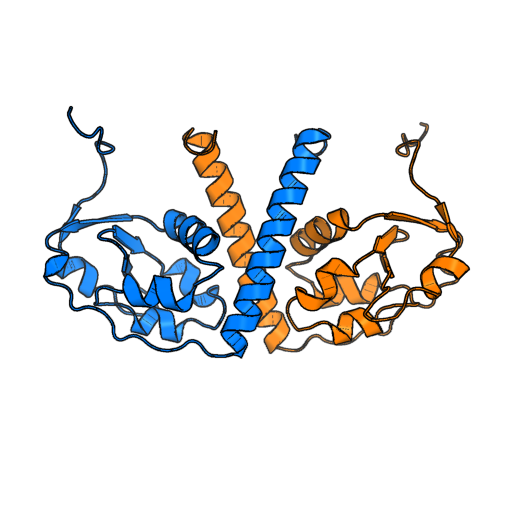172 2.211 21.328 1 61.97 128 GLN B N 1
ATOM 2030 C CA . GLN B 1 128 ? 8.609 3.113 22.312 1 61.97 128 GLN B CA 1
ATOM 2031 C C . GLN B 1 128 ? 7.656 2.373 23.25 1 61.97 128 GLN B C 1
ATOM 2033 O O . GLN B 1 128 ? 7.152 2.951 24.219 1 61.97 128 GLN B O 1
ATOM 2038 N N . GLY B 1 129 ? 7.562 1.036 23.078 1 53.59 129 GLY B N 1
ATOM 2039 C CA . GLY B 1 129 ? 6.688 0.238 23.922 1 53.59 129 GLY B CA 1
ATOM 2040 C C . GLY B 1 129 ? 5.215 0.517 23.688 1 53.59 129 GLY B C 1
ATOM 2041 O O . GLY B 1 129 ? 4.371 0.183 24.531 1 53.59 129 GLY B O 1
ATOM 2042 N N . ILE B 1 130 ? 4.988 1.205 22.766 1 48.34 130 ILE B N 1
ATOM 2043 C CA . ILE B 1 130 ? 3.592 1.521 22.5 1 48.34 130 ILE B CA 1
ATOM 2044 C C . ILE B 1 130 ? 2.93 0.351 21.766 1 48.34 130 ILE B C 1
ATOM 2046 O O . ILE B 1 130 ? 1.739 0.091 21.953 1 48.34 130 ILE B O 1
ATOM 2050 N N . LEU B 1 131 ? 3.607 -0.433 20.953 1 45.34 131 LEU B N 1
ATOM 2051 C CA . LEU B 1 131 ? 3.062 -1.602 20.266 1 45.34 131 LEU B CA 1
ATOM 2052 C C . LEU B 1 131 ? 3.498 -2.889 20.969 1 45.34 131 LEU B C 1
ATOM 2054 O O . LEU B 1 131 ? 4.445 -3.547 20.516 1 45.34 131 LEU B O 1
ATOM 2058 N N . ARG B 1 132 ? 3.162 -3.006 22.234 1 37.38 132 ARG B N 1
ATOM 2059 C CA . ARG B 1 132 ? 3.334 -4.328 22.828 1 37.38 132 ARG B CA 1
ATOM 2060 C C . ARG B 1 132 ? 2.178 -5.25 22.453 1 37.38 132 ARG B C 1
ATOM 2062 O O . ARG B 1 132 ? 1.044 -4.793 22.281 1 37.38 132 ARG B O 1
#

Solvent-accessible surface area (backbone atoms only — not comparable to full-atom values): 14366 Å² total; per-residue (Å²): 131,80,74,82,56,74,84,86,64,46,78,40,48,39,81,58,48,45,68,26,47,39,81,89,41,29,29,39,37,44,83,55,29,32,26,55,46,38,88,46,34,90,33,37,79,85,49,41,65,69,60,45,69,40,25,60,21,30,24,39,66,36,52,52,63,56,36,48,96,38,35,69,62,50,51,52,46,50,56,73,27,56,65,30,36,40,37,65,46,82,74,44,52,71,46,75,78,66,82,67,51,70,70,44,51,51,50,46,50,15,47,42,47,48,51,53,48,42,54,48,39,51,54,53,30,50,69,68,58,68,62,113,131,80,72,81,58,75,83,88,64,46,77,38,48,39,82,60,48,45,69,25,47,40,79,89,38,27,30,40,36,45,84,53,28,31,26,56,46,38,88,45,33,88,32,38,78,85,50,40,64,68,59,45,69,41,25,61,22,31,24,39,64,34,52,51,63,57,37,50,94,36,33,69,61,50,50,53,48,49,58,71,27,56,64,30,37,41,37,65,46,81,76,42,51,70,45,76,78,66,82,68,51,69,68,44,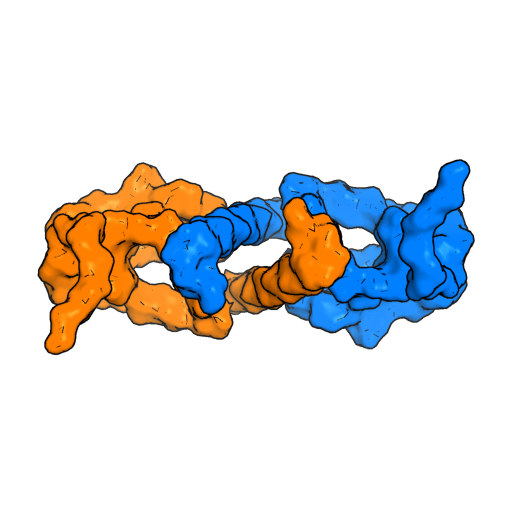52,52,50,46,50,14,49,43,45,49,51,52,46,41,55,50,37,52,53,50,30,44,69,67,59,71,59,116

Radius of gyration: 22.02 Å; Cα contacts (8 Å, |Δi|>4): 387; chains: 2; bounding box: 43×62×60 Å

pLDDT: mean 89.45, std 15.63, range [28.31, 98.94]

Secondary structure (DSSP, 8-state):
------TTPPEEEHHHHTT-EETTEEEEEETTEEEE-GGGGGGSTT-SHHHHHT-SSB-HHHHHHHHGGGHHHHHHHHHTTEEEEEETGGGSPBPPP-PPPHHHHHHHHHHHHHHHHHHHHHHHHHHHTTT-/------TTPPEEEHHHHTT-EETTEEEEEETTEEEE-GGGGGGSTT-SHHHHHT-SSB-HHHHHHHHGGGHHHHHHHHHTTEEEEEETGGGSPBPPP-PPPHHHHHHHHHHHHHHHHHHHHHHHHHHHT---

Sequence (264 aa):
MESLKPRNVARIPWSEVERHNSKDDLWLLIDGKVYDVTSFLSLHPGGGQLVVDAAAQDSTSLFERTHGEGLRYSLRLLNQFFIGVCENATEAKPAEQEKPSPEFLQTLRSITGALHTFDEAKATGEAQGILRMESLKPRNVARIPWSEVERHNSKDDLWLLIDGKVYDVTSFLSLHPGGGQLVVDAAAQDSTSLFERTHGEGLRYSLRLLNQFFIGVCENATEAKPAEQEKPSPEFLQTLRSITGALHTFDEAKATGEAQGILR

Foldseek 3Di:
DPPVPVPDFDEAELVVQLVQLDLQGHWAAAPQFIFTCNVCQCVDQPHNPVVSLRGNAHAHVQLCQALPVNNVVVVVVRVVRTRHGYDPNVVGHYDDHDHDDPVRVVVSVVVSVVVVVVVVVVVVCVVVVNVD/DPPVPVPDFDEAELVRQLVQLDLQRHWAAAPQFIFTCNVCQCVDQPHNPVVSVRGSAHAHVQLCQALPVNNVVVVVVRVVRTRHGYDPNVVGHYDDHDHDDPVRVVVSVVVSVVVVVVVVVVVVCVVVVNPD

InterPro domains:
  IPR001199 Cytochrome b5-like heme/steroid binding domain [PF00173] (14-86)
  IPR001199 Cytochrome b5-like heme/steroid binding domain [PR00363] (34-44)
  IPR001199 Cytochrome b5-like heme/steroid binding domain [PR00363] (44-58)
  IPR001199 Cytochrome b5-like heme/steroid binding domain [PR00363] (74-86)
  IPR001199 Cytochrome b5-like heme/steroid binding domain [PS50255] (9-87)
  IPR001199 Cytochrome b5-like heme/steroid binding domain [SM01117] (12-87)
  IPR018506 Cytochrome b5, heme-binding site [PS00191] (40-47)
  IPR036400 Cytochrome b5-like heme/steroid binding domain superfamily [G3DSA:3.10.120.10] (7-99)
  IPR036400 Cytochrome b5-like heme/steroid binding domain superfamily [SSF55856] (9-92)
  IPR050668 Cytochrome b5 [PTHR19359] (14-97)

Nearest PDB structures (foldseek):
  3ner-assembly1_A  TM=9.004E-01  e=5.406E-08  Homo sapiens
  3lf5-assembly1_A  TM=8.046E-01  e=1.590E-07  Homo sapiens
  2m33-assembly1_A  TM=6.862E-01  e=8.101E-08  Oryctolagus cuniculus
  1ltd-assembly1_A-2  TM=8.015E-01  e=3.779E-06  Saccharomyces cerevisiae
  3ks0-assembly2_B  TM=7.848E-01  e=2.203E-06  Saccharomyces cerevisiae